Protein AF-A0A6A6K109-F1 (afdb_monomer_lite)

Structure (mmCIF, N/CA/C/O backbone):
data_AF-A0A6A6K109-F1
#
_entry.id   AF-A0A6A6K109-F1
#
loop_
_atom_site.group_PDB
_atom_site.id
_atom_site.type_symbol
_atom_site.label_atom_id
_atom_site.label_alt_id
_atom_site.label_comp_id
_atom_site.label_asym_id
_atom_site.label_entity_id
_atom_site.label_seq_id
_atom_site.pdbx_PDB_ins_code
_atom_site.Cartn_x
_atom_site.Cartn_y
_atom_site.Cartn_z
_atom_site.occupancy
_atom_site.B_iso_or_equiv
_atom_site.auth_seq_id
_atom_site.auth_comp_id
_atom_site.auth_asym_id
_atom_site.auth_atom_id
_atom_site.pdbx_PDB_model_num
ATOM 1 N N . MET A 1 1 ? -32.449 4.433 -1.186 1.00 35.97 1 MET A N 1
ATOM 2 C CA . MET A 1 1 ? -31.051 4.869 -0.950 1.00 35.97 1 MET A CA 1
ATOM 3 C C . MET A 1 1 ? -30.924 5.797 0.264 1.00 35.97 1 MET A C 1
ATOM 5 O O . MET A 1 1 ? -29.869 5.793 0.873 1.00 35.97 1 MET A O 1
ATOM 9 N N . GLU A 1 2 ? -31.989 6.487 0.697 1.00 33.28 2 GLU A N 1
ATOM 10 C CA . GLU A 1 2 ? -31.984 7.342 1.906 1.00 33.28 2 GLU A CA 1
ATOM 11 C C . GLU A 1 2 ? -32.186 6.612 3.250 1.00 33.28 2 GLU A C 1
ATOM 13 O O . GLU A 1 2 ? -31.834 7.148 4.297 1.00 33.28 2 GLU A O 1
ATOM 18 N N . GLU A 1 3 ? -32.688 5.374 3.266 1.00 29.48 3 GLU A N 1
ATOM 19 C CA . GLU A 1 3 ? -32.976 4.659 4.525 1.00 29.48 3 GLU A CA 1
ATOM 20 C C . GLU A 1 3 ? -31.775 3.899 5.114 1.00 29.48 3 GLU A C 1
ATOM 22 O O . GLU A 1 3 ? -31.664 3.759 6.330 1.00 29.48 3 GLU A O 1
ATOM 27 N N . ARG A 1 4 ? -30.805 3.484 4.285 1.00 33.34 4 ARG A N 1
ATOM 28 C CA . ARG A 1 4 ? -29.567 2.828 4.761 1.00 33.34 4 ARG A CA 1
ATOM 29 C C . ARG A 1 4 ? -28.575 3.799 5.419 1.00 33.34 4 ARG A C 1
ATOM 31 O O . ARG A 1 4 ? -27.762 3.360 6.231 1.00 33.34 4 ARG A O 1
ATOM 38 N N . CYS A 1 5 ? -28.696 5.102 5.151 1.00 34.03 5 CYS A N 1
ATOM 39 C CA . CYS A 1 5 ? -27.937 6.146 5.851 1.00 34.03 5 CYS A CA 1
ATOM 40 C C . CYS A 1 5 ? -28.473 6.445 7.262 1.00 34.03 5 CYS A C 1
ATOM 42 O O . CYS A 1 5 ? -27.738 6.981 8.085 1.00 34.03 5 CYS A O 1
ATOM 44 N N . ARG A 1 6 ? -29.724 6.084 7.588 1.00 35.22 6 ARG A N 1
ATOM 45 C CA . ARG A 1 6 ? -30.304 6.368 8.916 1.00 35.22 6 ARG A CA 1
ATOM 46 C C . ARG A 1 6 ? -29.881 5.382 10.009 1.00 35.22 6 ARG A C 1
ATOM 48 O O . ARG A 1 6 ? -29.970 5.725 11.182 1.00 35.22 6 ARG A O 1
ATOM 55 N N . LEU A 1 7 ? -29.377 4.202 9.646 1.00 36.84 7 LEU A N 1
ATOM 56 C CA . LEU A 1 7 ? -28.939 3.179 10.608 1.00 36.84 7 LEU A CA 1
ATOM 57 C C . LEU A 1 7 ? -27.458 3.290 11.017 1.00 36.84 7 LEU A C 1
ATOM 59 O O . LEU A 1 7 ? -27.109 2.836 12.100 1.00 36.84 7 LEU A O 1
ATOM 63 N N . HIS A 1 8 ? -26.604 3.951 10.228 1.00 42.00 8 HIS A N 1
ATOM 64 C CA . HIS A 1 8 ? -25.160 4.031 10.511 1.00 42.00 8 HIS A CA 1
ATOM 65 C C . HIS A 1 8 ? -24.753 5.224 11.394 1.00 42.00 8 HIS A C 1
ATOM 67 O O . HIS A 1 8 ? -23.798 5.129 12.156 1.00 42.00 8 HIS A O 1
ATOM 73 N N . VAL A 1 9 ? -25.541 6.305 11.413 1.00 40.78 9 VAL A N 1
ATOM 74 C CA . VAL A 1 9 ? -25.324 7.467 12.308 1.00 40.78 9 VAL A CA 1
ATOM 75 C C . VAL A 1 9 ? -25.767 7.177 13.757 1.00 40.78 9 VAL A C 1
ATOM 77 O O . VAL A 1 9 ? -25.532 7.963 14.676 1.00 40.78 9 VAL A O 1
ATOM 80 N N . LEU A 1 10 ? -26.416 6.032 13.992 1.00 44.78 10 LEU A N 1
ATOM 81 C CA . LEU A 1 10 ? -27.177 5.793 15.211 1.00 44.78 10 LEU A CA 1
ATOM 82 C C . LEU A 1 10 ? -26.299 5.413 16.416 1.00 44.78 10 LEU A C 1
ATOM 84 O O . LEU A 1 10 ? -26.675 5.756 17.529 1.00 44.78 10 LEU A O 1
ATOM 88 N N . ALA A 1 11 ? -25.121 4.798 16.243 1.00 48.22 11 ALA A N 1
ATOM 89 C CA . ALA A 1 11 ? -24.352 4.221 17.358 1.00 48.22 11 ALA A CA 1
ATOM 90 C C . ALA A 1 11 ? -23.896 5.248 18.418 1.00 48.22 11 ALA A C 1
ATOM 92 O O . ALA A 1 11 ? -23.952 4.971 19.614 1.00 48.22 11 ALA A O 1
ATOM 93 N N . ILE A 1 12 ? -23.521 6.467 18.016 1.00 46.94 12 ILE A N 1
ATOM 94 C CA . ILE A 1 12 ? -23.027 7.503 18.945 1.00 46.94 12 ILE A CA 1
ATOM 95 C C . ILE A 1 12 ? -24.170 8.221 19.675 1.00 46.94 12 ILE A C 1
ATOM 97 O O . ILE A 1 12 ? -24.081 8.462 20.881 1.00 46.94 12 ILE A O 1
ATOM 101 N N . ALA A 1 13 ? -25.259 8.556 18.969 1.00 42.62 13 ALA A N 1
ATOM 102 C CA . ALA A 1 13 ? -26.455 9.128 19.599 1.00 42.62 13 ALA A CA 1
ATOM 103 C C . ALA A 1 13 ? -27.079 8.133 20.595 1.00 42.62 13 ALA A C 1
ATOM 105 O O . ALA A 1 13 ? -27.607 8.518 21.637 1.00 42.62 13 ALA A O 1
ATOM 106 N N . ILE A 1 14 ? -26.939 6.842 20.294 1.00 46.53 14 ILE A N 1
ATOM 107 C CA . ILE A 1 14 ? -27.333 5.712 21.126 1.00 46.53 14 ILE A CA 1
ATOM 108 C C . ILE A 1 14 ? -26.450 5.564 22.371 1.00 46.53 14 ILE A C 1
ATOM 110 O O . ILE A 1 14 ? -27.005 5.499 23.471 1.00 46.53 14 ILE A O 1
ATOM 114 N N . LEU A 1 15 ? -25.117 5.551 22.225 1.00 46.09 15 LEU A N 1
ATOM 115 C CA . LEU A 1 15 ? -24.165 5.383 23.335 1.00 46.09 15 LEU A CA 1
ATOM 116 C C . LEU A 1 15 ? -24.327 6.496 24.377 1.00 46.09 15 LEU A C 1
ATOM 118 O O . LEU A 1 15 ? -24.458 6.215 25.567 1.00 46.09 15 LEU A O 1
ATOM 122 N N . LYS A 1 16 ? -24.466 7.750 23.926 1.00 42.97 16 LYS A N 1
ATOM 123 C CA . LYS A 1 16 ? -24.693 8.905 24.813 1.00 42.97 16 LYS A CA 1
ATOM 124 C C . LYS A 1 16 ? -26.060 8.917 25.504 1.00 42.97 16 LYS A C 1
ATOM 126 O O . LYS A 1 16 ? -26.224 9.613 26.500 1.00 42.97 16 LYS A O 1
ATOM 131 N N . SER A 1 17 ? -27.048 8.180 24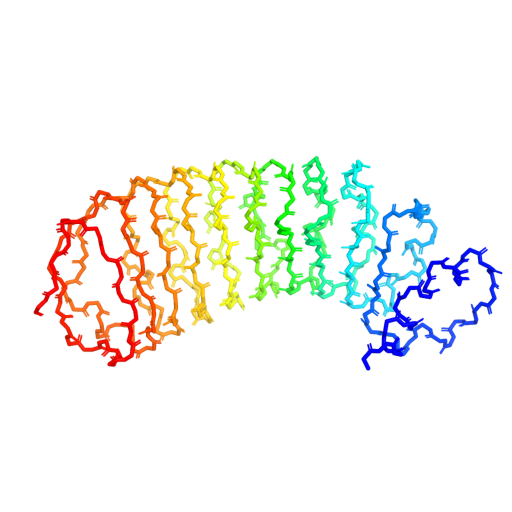.991 1.00 44.97 17 SER A N 1
ATOM 132 C CA . SER A 1 17 ? -28.408 8.168 25.552 1.00 44.97 17 SER A CA 1
ATOM 133 C C . SER A 1 17 ? -28.623 7.127 26.656 1.00 44.97 17 SER A C 1
ATOM 135 O O . SER A 1 17 ? -29.668 7.153 27.303 1.00 44.97 17 SER A O 1
ATOM 137 N N . GLY A 1 18 ? -27.685 6.190 26.858 1.00 40.66 18 GLY A N 1
ATOM 138 C CA . GLY A 1 18 ? -27.817 5.101 27.838 1.00 40.66 18 GLY A CA 1
ATOM 139 C C . GLY A 1 18 ? -28.962 4.113 27.552 1.00 40.66 18 GLY A C 1
ATOM 140 O O . GLY A 1 18 ? -29.316 3.312 28.413 1.00 40.66 18 GLY A O 1
ATOM 141 N N . ARG A 1 19 ? -29.576 4.167 26.360 1.00 41.34 19 ARG A N 1
ATOM 14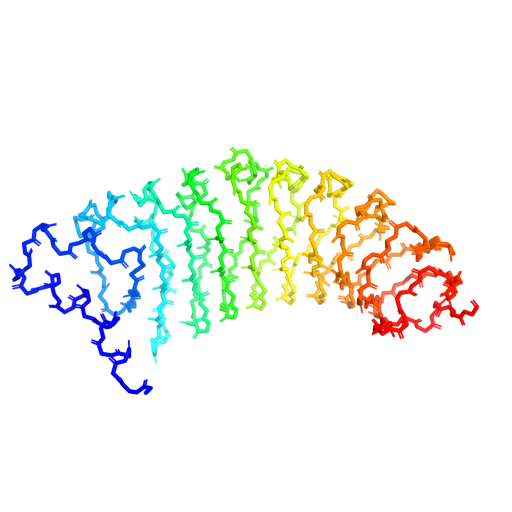2 C CA . ARG A 1 19 ? -30.840 3.472 26.048 1.00 41.34 19 ARG A CA 1
ATOM 143 C C . ARG A 1 19 ? -30.703 2.108 25.374 1.00 41.34 19 ARG A C 1
ATOM 145 O O . ARG A 1 19 ? -31.728 1.544 24.995 1.00 41.34 19 ARG A O 1
ATOM 152 N N . LEU A 1 20 ? -29.501 1.547 25.222 1.00 44.00 20 LEU A N 1
ATOM 153 C CA . LEU A 1 20 ? -29.343 0.289 24.487 1.00 44.00 20 LEU A CA 1
ATOM 154 C C . LEU A 1 20 ? -28.759 -0.867 25.293 1.00 44.00 20 LEU A C 1
ATOM 156 O O . LEU A 1 20 ? -27.649 -0.818 25.818 1.00 44.00 20 LEU A O 1
ATOM 160 N N . LYS A 1 21 ? -29.567 -1.933 25.356 1.00 42.50 21 LYS A N 1
ATOM 161 C CA . LYS A 1 21 ? -29.243 -3.228 25.950 1.00 42.50 21 LYS A CA 1
ATOM 162 C C . LYS A 1 21 ? -28.173 -3.934 25.113 1.00 42.50 21 LYS A C 1
ATOM 164 O O . LYS A 1 21 ? -28.197 -3.875 23.885 1.00 42.50 21 LYS A O 1
ATOM 169 N N . ARG A 1 22 ? -27.298 -4.671 25.805 1.00 40.75 22 ARG A N 1
ATOM 170 C CA . ARG A 1 22 ? -26.171 -5.477 25.290 1.00 40.75 22 ARG A CA 1
ATOM 171 C C . ARG A 1 22 ? -26.507 -6.368 24.073 1.00 40.75 22 ARG A C 1
ATOM 173 O O . ARG A 1 22 ? -25.632 -6.707 23.298 1.00 40.75 22 ARG A O 1
ATOM 180 N N . THR A 1 23 ? -27.777 -6.709 23.873 1.00 37.72 23 THR A N 1
ATOM 181 C CA . THR A 1 23 ? -28.277 -7.612 22.825 1.00 37.72 23 THR A CA 1
ATOM 182 C C . THR A 1 23 ? -28.415 -7.011 21.421 1.00 37.72 23 THR A C 1
ATOM 184 O O . THR A 1 23 ? -28.670 -7.771 20.497 1.00 37.72 23 THR A O 1
ATOM 187 N N . MET A 1 24 ? -28.281 -5.691 21.223 1.00 39.97 24 MET A N 1
ATOM 188 C CA . MET A 1 24 ? -28.312 -5.098 19.867 1.00 39.97 24 MET A CA 1
ATOM 189 C C . MET A 1 24 ? -26.918 -4.835 19.268 1.00 39.97 24 MET A C 1
ATOM 191 O O . MET A 1 24 ? -26.828 -4.519 18.084 1.00 39.97 24 MET A O 1
ATOM 195 N N . TYR A 1 25 ? -25.838 -4.972 20.049 1.00 40.59 25 TYR A N 1
ATOM 196 C CA . TYR A 1 25 ? -24.463 -4.782 19.558 1.00 40.59 25 TYR A CA 1
ATOM 197 C C . TYR A 1 25 ? -24.013 -5.939 18.654 1.00 40.59 25 TYR A C 1
ATOM 199 O O . TYR A 1 25 ? -23.407 -5.700 17.611 1.00 40.59 25 TYR A O 1
ATOM 207 N N . SER A 1 26 ? -24.431 -7.165 18.981 1.00 41.34 26 SER A N 1
ATOM 208 C CA . SER A 1 26 ? -24.059 -8.404 18.283 1.00 41.34 26 SER A CA 1
ATOM 209 C C . SER A 1 26 ? -24.587 -8.534 16.853 1.00 41.34 26 SER A C 1
ATOM 211 O O . SER A 1 26 ? -24.216 -9.464 16.140 1.00 41.34 26 SER A O 1
ATOM 213 N N . GLN A 1 27 ? -25.452 -7.616 16.411 1.00 42.72 27 GLN A N 1
ATOM 214 C CA . GLN A 1 27 ? -25.991 -7.607 15.050 1.00 42.72 27 GLN A CA 1
ATOM 215 C C . GLN A 1 27 ? -25.299 -6.611 14.120 1.00 42.72 27 GLN A C 1
ATOM 217 O O . GLN A 1 27 ? -25.546 -6.652 12.916 1.00 42.72 27 GLN A O 1
ATOM 222 N N . LEU A 1 28 ? -24.468 -5.701 14.642 1.00 49.16 28 LEU A N 1
ATOM 223 C CA . LEU A 1 28 ? -24.023 -4.566 13.837 1.00 49.16 28 LEU A CA 1
ATOM 224 C C . LEU A 1 28 ? -22.843 -4.902 12.927 1.00 49.16 28 LEU A C 1
ATOM 226 O O . LEU A 1 28 ? -22.865 -4.433 11.797 1.00 49.16 28 LEU A O 1
ATOM 230 N N . GLY A 1 29 ? -21.881 -5.741 13.342 1.00 51.19 29 GLY A N 1
ATOM 231 C CA . GLY A 1 29 ? -20.743 -6.222 12.528 1.00 51.19 29 GLY A CA 1
ATOM 232 C C . GLY A 1 29 ? -19.749 -5.131 12.080 1.00 51.19 29 GLY A C 1
ATOM 233 O O . GLY A 1 29 ? -18.536 -5.292 12.216 1.00 51.19 29 GLY A O 1
ATOM 234 N N . SER A 1 30 ? -20.261 -3.995 11.615 1.00 59.75 30 SER A N 1
ATOM 235 C CA . SER A 1 30 ? -19.605 -2.760 11.218 1.00 59.75 30 SER A CA 1
ATOM 236 C C . SER A 1 30 ? -20.229 -1.559 11.929 1.00 59.75 30 SER A C 1
ATOM 238 O O . SER A 1 30 ? -21.452 -1.423 11.974 1.00 59.75 30 SER A O 1
ATOM 240 N N . VAL A 1 31 ? -19.393 -0.656 12.435 1.00 63.69 31 VAL A N 1
ATOM 241 C CA . VAL A 1 31 ? -19.801 0.596 13.078 1.00 63.69 31 VAL A CA 1
ATOM 242 C C . VAL A 1 31 ? -19.170 1.770 12.337 1.00 63.69 31 VAL A C 1
ATOM 244 O O . VAL A 1 31 ? -17.976 1.771 12.040 1.00 63.69 31 VAL A O 1
ATOM 247 N N . GLU A 1 32 ? -19.973 2.788 12.046 1.00 60.06 32 GLU A N 1
ATOM 248 C CA . GLU A 1 32 ? -19.497 4.074 11.546 1.00 60.06 32 GLU A CA 1
ATOM 249 C C . GLU A 1 32 ? -19.473 5.067 12.715 1.00 60.06 32 GLU A C 1
ATOM 251 O O . GLU A 1 32 ? -20.488 5.295 13.375 1.00 60.06 32 GLU A O 1
ATOM 256 N N . ILE A 1 33 ? -18.300 5.620 13.022 1.00 61.12 33 ILE A N 1
ATOM 257 C CA . ILE A 1 33 ? -18.113 6.564 14.125 1.00 61.12 33 ILE A CA 1
ATOM 258 C C . ILE A 1 33 ? -17.778 7.923 13.525 1.00 61.12 33 ILE A C 1
ATOM 260 O O . ILE A 1 33 ? -16.703 8.142 12.965 1.00 61.12 33 ILE A O 1
ATOM 264 N N . ALA A 1 34 ? -18.705 8.865 13.669 1.00 52.34 34 ALA A N 1
ATOM 265 C CA . ALA A 1 34 ? -18.426 10.251 13.355 1.00 52.34 34 ALA A CA 1
ATOM 266 C C . ALA A 1 34 ? -17.496 10.847 14.425 1.00 52.34 34 ALA A C 1
ATOM 268 O O . ALA A 1 34 ? -17.808 10.807 15.616 1.00 52.34 34 ALA A O 1
ATOM 269 N N . LEU A 1 35 ? -16.384 11.462 14.013 1.00 49.38 35 LEU A N 1
ATOM 270 C CA . LEU A 1 35 ? -15.353 12.019 14.912 1.00 49.38 35 LEU A CA 1
ATOM 271 C C . LEU A 1 35 ? -15.830 13.190 15.809 1.00 49.38 35 LEU A C 1
ATOM 273 O O . LEU A 1 35 ? -15.049 13.760 16.567 1.00 49.38 35 LEU A O 1
ATOM 277 N N . TYR A 1 36 ? -17.119 13.544 15.771 1.00 42.03 36 TYR A N 1
ATOM 278 C CA . TYR A 1 36 ? -17.726 14.598 16.592 1.00 42.03 36 TYR A CA 1
ATOM 279 C C . TYR A 1 36 ? -17.944 14.219 18.056 1.00 42.03 36 TYR A C 1
ATOM 281 O O . TYR A 1 36 ? -18.044 15.100 18.912 1.00 42.03 36 TYR A O 1
ATOM 289 N N . SER A 1 37 ? -18.027 12.929 18.378 1.00 48.84 37 SER A N 1
ATOM 290 C CA . SER A 1 37 ? -17.969 12.483 19.765 1.00 48.84 37 SER A CA 1
ATOM 291 C C . SER A 1 37 ? -16.551 12.034 20.056 1.00 48.84 37 SER A C 1
ATOM 293 O O . SER A 1 37 ? -16.146 10.971 19.595 1.00 48.84 37 SER A O 1
ATOM 295 N N . LYS A 1 38 ? -15.810 12.804 20.858 1.00 55.22 38 LYS A N 1
ATOM 296 C CA . LYS A 1 38 ? -14.728 12.226 21.660 1.00 55.22 38 LYS A CA 1
ATOM 297 C C . LYS A 1 38 ? -15.350 11.088 22.470 1.00 55.22 38 LYS A C 1
ATOM 299 O O . LYS A 1 38 ? -15.997 11.359 23.479 1.00 55.22 38 LYS A O 1
ATOM 304 N N . LEU A 1 39 ? -15.265 9.862 21.962 1.00 58.19 39 LEU A N 1
ATOM 305 C CA . LEU A 1 39 ? -15.623 8.687 22.732 1.00 58.19 39 LEU A CA 1
ATOM 306 C C . LEU A 1 39 ? -14.586 8.586 23.841 1.00 58.19 39 LEU A C 1
ATOM 308 O O . LEU A 1 39 ? -13.382 8.681 23.602 1.00 58.19 39 LEU A O 1
ATOM 312 N N . SER A 1 40 ? -15.067 8.470 25.065 1.00 63.72 40 SER A N 1
ATOM 313 C CA . SER A 1 40 ? -14.233 8.158 26.209 1.00 63.72 40 SER A CA 1
ATOM 314 C C . SER A 1 40 ? -13.612 6.771 26.037 1.00 63.72 40 SER A C 1
ATOM 316 O O . SER A 1 40 ? -14.155 5.899 25.356 1.00 63.72 40 SER A O 1
ATOM 318 N N . VAL A 1 41 ? -12.497 6.533 26.725 1.00 65.81 41 VAL A N 1
ATOM 319 C CA . VAL A 1 41 ? -11.866 5.205 26.807 1.00 65.81 41 VAL A CA 1
ATOM 320 C C . VAL A 1 41 ? -12.882 4.132 27.232 1.00 65.81 41 VAL A C 1
ATOM 322 O O . VAL A 1 41 ? -12.872 3.020 26.709 1.00 65.81 41 VAL A O 1
ATOM 325 N N . ALA A 1 42 ? -13.802 4.474 28.142 1.00 63.91 42 ALA A N 1
ATOM 326 C CA . ALA A 1 42 ? -14.852 3.569 28.601 1.00 63.91 42 ALA A CA 1
ATOM 327 C C . ALA A 1 42 ? -15.817 3.168 27.473 1.00 63.91 42 ALA A C 1
ATOM 329 O O . ALA A 1 42 ? -16.181 2.000 27.376 1.00 63.91 42 ALA A O 1
ATOM 330 N N . GLU A 1 43 ? -16.192 4.102 26.595 1.00 66.56 43 GLU A N 1
ATOM 331 C CA . GLU A 1 43 ? -17.057 3.814 25.445 1.00 66.56 43 GLU A CA 1
ATOM 332 C C . GLU A 1 43 ? -16.344 2.952 24.394 1.00 66.56 43 GLU A C 1
ATOM 334 O O . GLU A 1 43 ? -16.959 2.037 23.855 1.00 66.56 43 GLU A O 1
ATOM 339 N N . PHE A 1 44 ? -15.044 3.166 24.151 1.00 65.94 44 PHE A N 1
ATOM 340 C CA . PHE A 1 44 ? -14.256 2.283 23.279 1.00 65.94 44 PHE A CA 1
ATOM 341 C C . PHE A 1 44 ? -14.172 0.852 23.822 1.00 65.94 44 PHE A C 1
ATOM 343 O O . PHE A 1 44 ? -14.330 -0.105 23.066 1.00 65.94 44 PHE A O 1
ATOM 350 N N . ASN A 1 45 ? -13.990 0.693 25.134 1.00 67.25 45 ASN A N 1
ATOM 351 C CA . ASN A 1 45 ? -13.913 -0.629 25.759 1.00 67.25 45 ASN A CA 1
ATOM 352 C C . ASN A 1 45 ? -15.234 -1.409 25.660 1.00 67.25 45 ASN A C 1
ATOM 354 O O . ASN A 1 45 ? -15.208 -2.633 25.589 1.00 67.25 45 ASN A O 1
ATOM 358 N N . LEU A 1 46 ? -16.388 -0.733 25.608 1.00 66.62 46 LEU A N 1
ATOM 359 C CA . LEU A 1 46 ? -17.683 -1.397 25.401 1.00 66.62 46 LEU A CA 1
ATOM 360 C C . LEU A 1 46 ? -17.840 -1.986 23.990 1.00 66.62 46 LEU A C 1
ATOM 362 O O . LEU A 1 46 ? -18.670 -2.870 23.793 1.00 66.62 46 LEU A O 1
ATOM 366 N N . LEU A 1 47 ? -17.060 -1.502 23.020 1.00 65.62 47 LEU A N 1
ATOM 367 C CA . LEU A 1 47 ? -17.121 -1.918 21.617 1.00 65.62 47 LEU A CA 1
ATOM 368 C C . LEU A 1 47 ? -16.119 -3.034 21.271 1.00 65.62 47 LEU A C 1
ATOM 370 O O . LEU A 1 47 ? -16.213 -3.618 20.193 1.00 65.62 47 LEU A O 1
ATOM 374 N N . GLN A 1 48 ? -15.175 -3.341 22.166 1.00 68.94 48 GLN A N 1
ATOM 375 C CA . GLN A 1 48 ? -14.016 -4.199 21.878 1.00 68.94 48 GLN A CA 1
ATOM 376 C C . GLN A 1 48 ? -14.377 -5.632 21.440 1.00 68.94 48 GLN A C 1
ATOM 378 O O . GLN A 1 48 ? -13.656 -6.227 20.638 1.00 68.94 48 GLN A O 1
ATOM 383 N N . ASP A 1 49 ? -15.483 -6.174 21.957 1.00 69.06 49 ASP A N 1
ATOM 384 C CA . ASP A 1 49 ? -15.894 -7.569 21.747 1.00 69.06 49 ASP A CA 1
ATOM 385 C C . ASP A 1 49 ? -16.890 -7.731 20.586 1.00 69.06 49 ASP A C 1
ATOM 387 O O . ASP A 1 49 ? -17.070 -8.832 20.077 1.00 69.06 49 ASP A O 1
ATOM 391 N N . GLU A 1 50 ? -17.511 -6.637 20.141 1.00 66.44 50 GLU A N 1
ATOM 392 C CA . GLU A 1 50 ? -18.656 -6.665 19.217 1.00 66.44 50 GLU A CA 1
ATOM 393 C C . GLU A 1 50 ? -18.328 -6.042 17.846 1.00 66.44 50 GLU A C 1
ATOM 395 O O . GLU A 1 50 ? -18.987 -6.328 16.844 1.00 66.44 50 GLU A O 1
ATOM 400 N N . VAL A 1 51 ? -17.311 -5.172 17.772 1.00 69.56 51 VAL A N 1
ATOM 401 C CA . VAL A 1 51 ? -16.987 -4.418 16.553 1.00 69.56 51 VAL A CA 1
ATOM 402 C C . VAL A 1 51 ? -15.869 -5.091 15.767 1.00 69.56 51 VAL A C 1
ATOM 404 O O . VAL A 1 51 ? -14.697 -5.021 16.128 1.00 69.56 51 VAL A O 1
ATOM 407 N N . SER A 1 52 ? -16.236 -5.680 14.628 1.00 82.12 52 SER A N 1
ATOM 408 C CA . SER A 1 52 ? -15.279 -6.258 13.675 1.00 82.12 52 SER A CA 1
ATOM 409 C C . SER A 1 52 ? -14.883 -5.286 12.558 1.00 82.12 52 SER A C 1
ATOM 411 O O . SER A 1 52 ? -13.826 -5.431 11.949 1.00 82.12 52 SER A O 1
ATOM 413 N N . SER A 1 53 ? -15.678 -4.249 12.296 1.00 82.44 53 SER A N 1
ATOM 414 C CA . SER A 1 53 ? -15.353 -3.220 11.309 1.00 82.44 53 SER A CA 1
ATOM 415 C C . SER A 1 53 ? -15.681 -1.826 11.833 1.00 82.44 53 SER A C 1
ATOM 417 O O . SER A 1 53 ? -16.763 -1.595 12.361 1.00 82.44 53 SER A O 1
ATOM 419 N N . LEU A 1 54 ? -14.748 -0.892 11.668 1.00 82.88 54 LEU A N 1
ATOM 420 C CA . LEU A 1 54 ? -14.866 0.495 12.096 1.00 82.88 54 LEU A CA 1
ATOM 421 C C . LEU A 1 54 ? -14.541 1.422 10.926 1.00 82.88 54 LEU A C 1
ATOM 423 O O . LEU A 1 54 ? -13.451 1.342 10.358 1.00 82.88 54 LEU A O 1
ATOM 427 N N . THR A 1 55 ? -15.466 2.324 10.604 1.00 80.69 55 THR A N 1
ATOM 428 C CA . THR A 1 55 ? -15.222 3.432 9.672 1.00 80.69 55 THR A CA 1
ATOM 429 C C . THR A 1 55 ? -15.323 4.763 10.406 1.00 80.69 55 THR A C 1
ATOM 431 O O . THR A 1 55 ? -16.310 5.004 11.098 1.00 80.69 55 THR A O 1
ATOM 434 N N . LEU A 1 56 ? -14.321 5.631 10.265 1.00 76.19 56 LEU A N 1
ATOM 435 C CA . LEU A 1 56 ? -14.376 7.002 10.769 1.00 76.19 56 LEU A CA 1
ATOM 436 C C . LEU A 1 56 ? -14.777 7.958 9.653 1.00 76.19 56 LEU A C 1
ATOM 438 O O . LEU A 1 56 ? -14.185 7.935 8.573 1.00 76.19 56 LEU A O 1
ATOM 442 N N . VAL A 1 57 ? -15.737 8.833 9.949 1.00 68.75 57 VAL A N 1
ATOM 443 C CA . VAL A 1 57 ? -16.176 9.893 9.032 1.00 68.75 57 VAL A CA 1
ATOM 444 C C . VAL A 1 57 ? -16.136 11.238 9.755 1.00 68.75 57 VAL A C 1
ATOM 446 O O . VAL A 1 57 ? -16.705 11.408 10.835 1.00 68.75 57 VAL A O 1
ATOM 449 N N . SER A 1 58 ? -15.433 12.214 9.186 1.00 63.41 58 SER A N 1
ATOM 450 C CA . SER A 1 58 ? -15.409 13.595 9.681 1.00 63.41 58 SER A CA 1
ATOM 451 C C . SER A 1 58 ? -16.114 14.514 8.691 1.00 63.41 58 SER A C 1
ATOM 453 O O . SER A 1 58 ? -15.750 14.532 7.520 1.00 63.41 58 SER A O 1
ATOM 455 N N . ASN A 1 59 ? -17.082 15.318 9.148 1.00 49.59 59 ASN A N 1
ATOM 456 C CA . ASN A 1 59 ? -17.782 16.271 8.271 1.00 49.59 59 ASN A CA 1
ATOM 457 C C . ASN A 1 59 ? -17.207 17.706 8.335 1.00 49.59 59 ASN A C 1
ATOM 459 O O . ASN A 1 59 ? -17.659 18.562 7.581 1.00 49.59 59 ASN A O 1
ATOM 463 N N . LYS A 1 60 ? -16.243 17.998 9.231 1.00 53.72 60 LYS A N 1
ATOM 464 C CA . LYS A 1 60 ? -15.591 19.313 9.448 1.00 53.72 60 LYS A CA 1
ATOM 465 C C . LYS A 1 60 ? -14.289 19.084 10.234 1.00 53.72 60 LYS A C 1
ATOM 467 O O . LYS A 1 60 ? -14.331 18.865 11.439 1.00 53.72 60 LYS A O 1
ATOM 472 N N . SER A 1 61 ? -13.152 19.066 9.551 1.00 56.22 61 SER A N 1
ATOM 473 C CA . SER A 1 61 ? -11.875 18.519 10.030 1.00 56.22 61 SER A CA 1
ATOM 474 C C . SER A 1 61 ? -11.013 19.463 10.883 1.00 56.22 61 SER A C 1
ATOM 476 O O . SER A 1 61 ? -10.583 20.490 10.367 1.00 56.22 61 SER A O 1
ATOM 478 N N . VAL A 1 62 ? -10.675 19.040 12.114 1.00 56.47 62 VAL A N 1
ATOM 479 C CA . VAL A 1 62 ? -9.369 19.196 12.808 1.00 56.47 62 VAL A CA 1
ATOM 480 C C . VAL A 1 62 ? -9.281 18.058 13.840 1.00 56.47 62 VAL A C 1
ATOM 482 O O . VAL A 1 62 ? -10.123 17.989 14.734 1.00 56.47 62 VAL A O 1
ATOM 485 N N . GLY A 1 63 ? -8.309 17.149 13.729 1.00 76.06 63 GLY A N 1
ATOM 486 C CA . GLY A 1 63 ? -8.123 16.073 14.710 1.00 76.06 63 GLY A CA 1
ATOM 487 C C . GLY A 1 63 ? -7.160 14.975 14.262 1.00 76.06 63 GLY A C 1
ATOM 488 O O . GLY A 1 63 ? -6.819 14.874 13.083 1.00 76.06 63 GLY A O 1
ATOM 489 N N . GLU A 1 64 ? -6.733 14.160 15.222 1.00 87.25 64 GLU A N 1
ATOM 490 C CA . GLU A 1 64 ? -5.889 12.981 15.012 1.00 87.25 64 GLU A CA 1
ATOM 491 C C . GLU A 1 64 ? -6.714 11.698 15.145 1.00 87.25 64 GLU A C 1
ATOM 493 O O . GLU A 1 64 ? -7.831 11.706 15.671 1.00 87.25 64 GLU A O 1
ATOM 498 N N . ILE A 1 65 ? -6.161 10.582 14.675 1.00 87.38 65 ILE A N 1
ATOM 499 C CA . ILE A 1 65 ? -6.735 9.262 14.937 1.00 87.38 65 ILE A CA 1
ATOM 500 C C . ILE A 1 65 ? -6.569 8.966 16.443 1.00 87.38 65 ILE A C 1
ATOM 502 O O . ILE A 1 65 ? -5.439 9.003 16.930 1.00 87.38 65 ILE A O 1
ATOM 506 N N . PRO A 1 66 ? -7.644 8.669 17.196 1.00 85.69 66 PRO A N 1
ATOM 507 C CA . PRO A 1 66 ? -7.541 8.379 18.625 1.00 85.69 66 PRO A CA 1
ATOM 508 C C . PRO A 1 66 ? -6.786 7.068 18.878 1.00 85.69 66 PRO A C 1
ATOM 510 O O . PRO A 1 66 ? -7.023 6.057 18.212 1.00 85.69 66 PRO A O 1
ATOM 513 N N . ALA A 1 67 ? -5.883 7.071 19.861 1.00 88.69 67 ALA A N 1
ATOM 514 C CA . ALA A 1 67 ? -5.081 5.898 20.212 1.00 88.69 67 ALA A CA 1
ATOM 515 C C . ALA A 1 67 ? -5.931 4.754 20.793 1.00 88.69 67 ALA A C 1
ATOM 517 O O . ALA A 1 67 ? -5.556 3.586 20.687 1.00 88.69 67 ALA A O 1
ATOM 518 N N . GLU A 1 68 ? -7.102 5.083 21.340 1.00 84.50 68 GLU A N 1
ATOM 519 C CA . GLU A 1 68 ? -8.082 4.170 21.927 1.00 84.50 68 GLU A CA 1
ATOM 520 C C . GLU A 1 68 ? -8.625 3.138 20.931 1.00 84.50 68 GLU A C 1
ATOM 522 O O . GLU A 1 68 ? -9.115 2.091 21.348 1.00 84.50 68 GLU A O 1
ATOM 527 N N . ILE A 1 69 ? -8.482 3.367 19.620 1.00 83.69 69 ILE A N 1
ATOM 528 C CA . ILE A 1 69 ? -8.799 2.362 18.590 1.00 83.69 69 ILE A CA 1
ATOM 529 C C . ILE A 1 69 ? -7.992 1.078 18.811 1.00 83.69 69 ILE A C 1
ATOM 531 O O . ILE A 1 69 ? -8.492 -0.009 18.535 1.00 83.69 69 ILE A O 1
ATOM 535 N N . GLY A 1 70 ? -6.790 1.180 19.390 1.00 87.56 70 GLY A N 1
ATOM 536 C CA . GLY A 1 70 ? -5.982 0.029 19.794 1.00 87.56 70 GLY A CA 1
ATOM 537 C C . GLY A 1 70 ? -6.647 -0.899 20.820 1.00 87.56 70 GLY A C 1
ATOM 538 O O . GLY A 1 70 ? -6.213 -2.039 20.971 1.00 87.56 70 GLY A O 1
ATOM 539 N N . ASN A 1 71 ? -7.710 -0.458 21.505 1.00 85.38 71 ASN A N 1
ATOM 540 C CA . ASN A 1 71 ? -8.467 -1.300 22.436 1.00 85.38 71 ASN A CA 1
ATOM 541 C C . ASN A 1 71 ? -9.441 -2.247 21.716 1.00 85.38 71 ASN A C 1
ATOM 543 O O . ASN A 1 71 ? -9.900 -3.217 22.316 1.00 85.38 71 ASN A O 1
ATOM 547 N N . LEU A 1 72 ? -9.739 -2.016 20.433 1.00 85.38 72 LEU A N 1
ATOM 548 C CA . LEU A 1 72 ? -10.646 -2.845 19.637 1.00 85.38 72 LEU A CA 1
ATOM 549 C C . LEU A 1 72 ? -9.919 -4.096 19.118 1.00 85.38 72 LEU A C 1
ATOM 551 O O . LEU A 1 72 ? -9.605 -4.218 17.937 1.00 85.38 72 LEU A O 1
ATOM 555 N N . ARG A 1 73 ? -9.619 -5.034 20.022 1.00 86.31 73 ARG A N 1
ATOM 556 C CA . ARG A 1 73 ? -8.759 -6.202 19.748 1.00 86.31 73 ARG A CA 1
ATOM 557 C C . ARG A 1 73 ? -9.318 -7.202 18.736 1.00 86.31 73 ARG A C 1
ATOM 559 O O . ARG A 1 73 ? -8.546 -8.008 18.234 1.00 86.31 73 ARG A O 1
ATOM 566 N N . ASN A 1 74 ? -10.620 -7.153 18.457 1.00 87.81 74 ASN A N 1
ATOM 567 C CA . ASN A 1 74 ? -11.283 -8.001 17.461 1.00 87.81 74 ASN A CA 1
ATOM 568 C C . ASN A 1 74 ? -11.520 -7.274 16.128 1.00 87.81 74 ASN A C 1
ATOM 570 O O . ASN A 1 74 ? -12.217 -7.788 15.251 1.00 87.81 74 ASN A O 1
ATOM 574 N N . LEU A 1 75 ? -10.968 -6.067 15.967 1.00 88.94 75 LEU A N 1
ATOM 575 C CA . LEU A 1 75 ? -11.176 -5.272 14.770 1.00 88.94 75 LEU A CA 1
ATOM 576 C C . LEU A 1 75 ? -10.485 -5.932 13.572 1.00 88.94 75 LEU A C 1
ATOM 578 O O . LEU A 1 75 ? -9.275 -6.147 13.553 1.00 88.94 75 LEU A O 1
ATOM 582 N N . VAL A 1 76 ? -11.281 -6.248 12.559 1.00 94.31 76 VAL A N 1
ATOM 583 C CA . VAL A 1 76 ? -10.857 -6.848 11.293 1.00 94.31 76 VAL A CA 1
ATOM 584 C C . VAL A 1 76 ? -10.633 -5.772 10.237 1.00 94.31 76 VAL A C 1
ATOM 586 O O . VAL A 1 76 ? -9.722 -5.882 9.419 1.00 94.31 76 VAL A O 1
ATOM 589 N N . ARG A 1 77 ? -11.433 -4.704 10.261 1.00 94.31 77 ARG A N 1
ATOM 590 C CA . ARG A 1 77 ? -11.347 -3.611 9.292 1.00 94.31 77 ARG A CA 1
ATOM 591 C C . ARG A 1 77 ? -11.365 -2.257 9.972 1.00 94.31 77 ARG A C 1
ATOM 593 O O . ARG A 1 77 ? -12.335 -1.927 10.647 1.00 94.31 77 ARG A O 1
ATOM 600 N N . PHE A 1 78 ? -10.352 -1.449 9.695 1.00 93.56 78 PHE A N 1
ATOM 601 C CA . PHE A 1 78 ? -10.302 -0.042 10.063 1.00 93.56 78 PHE A CA 1
ATOM 602 C C . PHE A 1 78 ? -10.222 0.820 8.803 1.00 93.56 78 PHE A C 1
ATOM 604 O O . PHE A 1 78 ? -9.309 0.651 7.993 1.00 93.56 78 PHE A O 1
ATOM 611 N N . ALA A 1 79 ? -11.180 1.730 8.634 1.00 91.06 79 ALA A N 1
ATOM 612 C CA . ALA A 1 79 ? -11.253 2.616 7.482 1.00 91.06 79 ALA A CA 1
ATOM 613 C C . ALA A 1 79 ? -11.436 4.081 7.891 1.00 91.06 79 ALA A C 1
ATOM 615 O O . ALA A 1 79 ? -12.290 4.414 8.708 1.00 91.06 79 ALA A O 1
ATOM 616 N N . VAL A 1 80 ? -10.673 4.977 7.276 1.00 88.56 80 VAL A N 1
ATOM 617 C CA . VAL A 1 80 ? -10.911 6.416 7.329 1.00 88.56 80 VAL A CA 1
ATOM 618 C C . VAL A 1 80 ? -10.503 7.057 6.013 1.00 88.56 80 VAL A C 1
ATOM 620 O O . VAL A 1 80 ? -9.354 6.962 5.577 1.00 88.56 80 VAL A O 1
ATOM 623 N N . GLU A 1 81 ? -11.457 7.725 5.372 1.00 88.75 81 GLU A N 1
ATOM 624 C CA . GLU A 1 81 ? -11.233 8.390 4.094 1.00 88.75 81 GLU A CA 1
ATOM 625 C C . GLU A 1 81 ? -11.830 9.798 4.085 1.00 88.75 81 GLU A C 1
ATOM 627 O O . GLU A 1 81 ? -12.852 10.044 4.724 1.00 88.75 81 GLU A O 1
ATOM 632 N N . HIS A 1 82 ? -11.182 10.728 3.376 1.00 87.94 82 HIS A N 1
ATOM 633 C CA . HIS A 1 82 ? -11.698 12.083 3.113 1.00 87.94 82 HIS A CA 1
ATOM 634 C C . HIS A 1 82 ? -12.133 12.857 4.371 1.00 87.94 82 HIS A C 1
ATOM 636 O O . HIS A 1 82 ? -13.118 13.589 4.353 1.00 87.94 82 HIS A O 1
ATOM 642 N N . SER A 1 83 ? -11.405 12.693 5.478 1.00 81.50 83 SER A N 1
ATOM 643 C CA . SER A 1 83 ? -11.803 13.215 6.794 1.00 81.50 83 SER A CA 1
ATOM 644 C C . SER A 1 83 ? -10.942 14.385 7.282 1.00 81.50 83 SER A C 1
ATOM 646 O O . SER A 1 83 ? -11.128 14.868 8.400 1.00 81.50 83 SER A O 1
ATOM 648 N N . GLY A 1 84 ? -9.993 14.845 6.457 1.00 85.38 84 GLY A N 1
ATOM 649 C CA . GLY A 1 84 ? -9.074 15.940 6.780 1.00 85.38 84 GLY A CA 1
ATOM 650 C C . GLY A 1 84 ? -8.242 15.692 8.043 1.00 85.38 84 GLY A C 1
ATOM 651 O O . GLY A 1 84 ? -7.844 16.648 8.706 1.00 85.38 84 GLY A O 1
ATOM 652 N N . LEU A 1 85 ? -8.014 14.423 8.402 1.00 87.19 85 LEU A N 1
ATOM 653 C CA . LEU A 1 85 ? -7.250 14.058 9.592 1.00 87.19 85 LEU A CA 1
ATOM 654 C C . LEU A 1 85 ? -5.777 14.446 9.460 1.00 87.19 85 LEU A C 1
ATOM 656 O O . LEU A 1 85 ? -5.199 14.365 8.376 1.00 87.19 85 LEU A O 1
ATOM 660 N N . THR A 1 86 ? -5.172 14.814 10.585 1.00 91.56 86 THR A N 1
ATOM 661 C CA . THR A 1 86 ? -3.742 15.116 10.727 1.00 91.56 86 THR A CA 1
ATOM 662 C C . THR A 1 86 ? -3.100 14.180 11.755 1.00 91.56 86 THR A C 1
ATOM 664 O O . THR A 1 86 ? -3.745 13.262 12.258 1.00 91.56 86 THR A O 1
ATOM 667 N N . GLY A 1 87 ? -1.829 14.407 12.085 1.00 93.31 87 GLY A N 1
ATOM 668 C CA . GLY A 1 87 ? -1.097 13.563 13.029 1.00 93.31 87 GLY A CA 1
ATOM 669 C C . GLY A 1 87 ? -0.552 12.300 12.366 1.00 93.31 87 GLY A C 1
ATOM 670 O O . GLY A 1 87 ? -0.471 12.206 11.139 1.00 93.31 87 GLY A O 1
ATOM 671 N N . SER A 1 88 ? -0.170 11.329 13.190 1.00 95.81 88 SER A N 1
ATOM 672 C CA . SER A 1 88 ? 0.346 10.030 12.745 1.00 95.81 88 SER A CA 1
ATOM 673 C C . SER A 1 88 ? -0.624 8.898 13.078 1.00 95.81 88 SER A C 1
ATOM 675 O O . SER A 1 88 ? -1.571 9.097 13.836 1.00 95.81 88 SER A O 1
ATOM 677 N N . ILE A 1 89 ? -0.405 7.708 12.510 1.00 96.06 89 ILE A N 1
ATOM 678 C CA . ILE A 1 89 ? -1.138 6.506 12.929 1.00 96.06 89 ILE A CA 1
ATOM 679 C C . ILE A 1 89 ? -0.684 6.145 14.354 1.00 96.06 89 ILE A C 1
ATOM 681 O O . ILE A 1 89 ? 0.506 5.872 14.543 1.00 96.06 89 ILE A O 1
ATOM 685 N N . PRO A 1 90 ? -1.589 6.086 15.349 1.00 94.88 90 PRO A N 1
ATOM 686 C CA . PRO A 1 90 ? -1.230 5.676 16.697 1.00 94.88 90 PRO A CA 1
ATOM 687 C C . PRO A 1 90 ? -0.601 4.277 16.699 1.00 94.88 90 PRO A C 1
ATOM 689 O O . PRO A 1 90 ? -1.195 3.349 16.140 1.00 94.88 90 PRO A O 1
ATOM 692 N N . PRO A 1 91 ? 0.548 4.070 17.372 1.00 95.44 91 PRO A N 1
ATOM 693 C CA . PRO A 1 91 ? 1.230 2.777 17.382 1.00 95.44 91 PRO A CA 1
ATOM 694 C C . PRO A 1 91 ? 0.357 1.603 17.841 1.00 95.44 91 PRO A C 1
ATOM 696 O O . PRO A 1 91 ? 0.563 0.476 17.401 1.00 95.44 91 PRO A O 1
ATOM 699 N N . ALA A 1 92 ? -0.636 1.875 18.693 1.00 94.00 92 ALA A N 1
ATOM 700 C CA . ALA A 1 92 ? -1.566 0.882 19.218 1.00 94.00 92 ALA A CA 1
ATOM 701 C C . ALA A 1 92 ? -2.407 0.189 18.127 1.00 94.00 92 ALA A C 1
ATOM 703 O O . ALA A 1 92 ? -2.760 -0.973 18.299 1.00 94.00 92 ALA A O 1
ATOM 704 N N . ILE A 1 93 ? -2.669 0.847 16.987 1.00 95.19 93 ILE A N 1
ATOM 705 C CA . ILE A 1 93 ? -3.386 0.235 15.852 1.00 95.19 93 ILE A CA 1
ATOM 706 C C . ILE A 1 93 ? -2.591 -0.934 15.270 1.00 95.19 93 ILE A C 1
ATOM 708 O O . ILE A 1 93 ? -3.171 -1.947 14.890 1.00 95.19 93 ILE A O 1
ATOM 712 N N . PHE A 1 94 ? -1.260 -0.835 15.251 1.00 95.31 94 PHE A N 1
ATOM 713 C CA . PHE A 1 94 ? -0.420 -1.913 14.739 1.00 95.31 94 PHE A CA 1
ATOM 714 C C . PHE A 1 94 ? -0.411 -3.142 15.650 1.00 95.31 94 PHE A C 1
ATOM 716 O O . PHE A 1 94 ? 0.055 -4.177 15.211 1.00 95.31 94 PHE A O 1
ATOM 723 N N . ASN A 1 95 ? -0.946 -3.070 16.872 1.00 92.31 95 ASN A N 1
ATOM 724 C CA . ASN A 1 95 ? -1.024 -4.217 17.782 1.00 92.31 95 ASN A CA 1
ATOM 725 C C . ASN A 1 95 ? -2.351 -4.990 17.670 1.00 92.31 95 ASN A C 1
ATOM 727 O O . ASN A 1 95 ? -2.569 -5.949 18.412 1.00 92.31 95 ASN A O 1
ATOM 731 N N . ILE A 1 96 ? -3.244 -4.587 16.762 1.00 94.69 96 ILE A N 1
ATOM 732 C CA . ILE A 1 96 ? -4.519 -5.264 16.515 1.00 94.69 96 ILE A CA 1
ATOM 733 C C . ILE A 1 96 ? -4.272 -6.428 15.546 1.00 94.69 96 ILE A C 1
ATOM 735 O O . ILE A 1 96 ? -4.478 -6.316 14.340 1.00 94.69 96 ILE A O 1
ATOM 739 N N . SER A 1 97 ? -3.809 -7.565 16.063 1.00 94.81 97 SER A N 1
ATOM 740 C CA . SER A 1 97 ? -3.403 -8.718 15.241 1.00 94.81 97 SER A CA 1
ATOM 741 C C . SER A 1 97 ? -4.536 -9.343 14.409 1.00 94.81 97 SER A C 1
ATOM 743 O O . SER A 1 97 ? -4.263 -10.066 13.448 1.00 94.81 97 SER A O 1
ATOM 745 N N . SER A 1 98 ? -5.803 -9.057 14.732 1.00 95.31 98 SER A N 1
ATOM 746 C CA . SER A 1 98 ? -6.978 -9.453 13.944 1.00 95.31 98 SER A CA 1
ATOM 747 C C . SER A 1 98 ? -7.176 -8.635 12.664 1.00 95.31 98 SER A C 1
ATOM 749 O O . SER A 1 98 ? -7.999 -9.017 11.830 1.00 95.31 98 SER A O 1
ATOM 751 N N . LEU A 1 99 ? -6.467 -7.510 12.507 1.00 97.38 99 LEU A N 1
ATOM 752 C CA . LEU A 1 99 ? -6.704 -6.564 11.425 1.00 97.38 99 LEU A CA 1
ATOM 753 C C . LEU A 1 99 ? -6.303 -7.158 10.069 1.00 97.38 99 LEU A C 1
ATOM 755 O O . LEU A 1 99 ? -5.173 -7.604 9.863 1.00 97.38 99 LEU A O 1
ATOM 759 N N . LYS A 1 100 ? -7.250 -7.113 9.136 1.00 98.44 100 LYS A N 1
ATOM 760 C CA . LYS A 1 100 ? -7.111 -7.538 7.742 1.00 98.44 100 LYS A CA 1
ATOM 761 C C . LYS A 1 100 ? -7.108 -6.355 6.786 1.00 98.44 100 LYS A C 1
ATOM 763 O O . LYS A 1 100 ? -6.319 -6.327 5.848 1.00 98.44 100 LYS A O 1
ATOM 768 N N . ASP A 1 101 ? -7.945 -5.360 7.060 1.00 98.44 101 ASP A N 1
ATOM 769 C CA . ASP A 1 101 ? -8.093 -4.177 6.222 1.00 98.44 101 ASP A CA 1
ATOM 770 C C . ASP A 1 101 ? -7.678 -2.931 7.008 1.00 98.44 101 ASP A C 1
ATOM 772 O O . ASP A 1 101 ? -8.373 -2.519 7.941 1.00 98.44 101 ASP A O 1
ATOM 776 N N . LEU A 1 102 ? -6.576 -2.301 6.602 1.00 98.19 102 LEU A N 1
ATOM 777 C CA . LEU A 1 102 ? -6.150 -0.994 7.094 1.00 98.19 102 LEU A CA 1
ATOM 778 C C . LEU A 1 102 ? -6.239 0.029 5.958 1.00 98.19 102 LEU A C 1
ATOM 780 O O . LEU A 1 102 ? -5.412 0.044 5.042 1.00 98.19 102 LEU A O 1
ATOM 784 N N . ILE A 1 103 ? -7.263 0.881 6.014 1.00 97.94 103 ILE A N 1
ATOM 785 C CA . ILE A 1 103 ? -7.565 1.882 4.987 1.00 97.94 103 ILE A CA 1
ATOM 786 C C . ILE A 1 103 ? -7.519 3.266 5.631 1.00 97.94 103 ILE A C 1
ATOM 788 O O . ILE A 1 103 ? -8.386 3.634 6.412 1.00 97.94 103 ILE A O 1
ATOM 792 N N . ILE A 1 104 ? -6.503 4.050 5.296 1.00 96.12 104 ILE A N 1
ATOM 793 C CA . ILE A 1 104 ? -6.329 5.429 5.752 1.00 96.12 104 ILE A CA 1
ATOM 794 C C . ILE A 1 104 ? -5.958 6.248 4.521 1.00 96.12 104 ILE A C 1
ATOM 796 O O . ILE A 1 104 ? -4.786 6.335 4.172 1.00 96.12 104 ILE A O 1
ATOM 800 N N . ALA A 1 105 ? -6.935 6.832 3.832 1.00 96.12 105 ALA A N 1
ATOM 801 C CA . ALA A 1 105 ? -6.693 7.460 2.531 1.00 96.12 105 ALA A CA 1
ATOM 802 C C . ALA A 1 105 ? -7.302 8.859 2.401 1.00 96.12 105 ALA A C 1
ATOM 804 O O . ALA A 1 105 ? -8.275 9.173 3.075 1.00 96.12 105 ALA A O 1
ATOM 805 N N . ASN A 1 106 ? -6.755 9.708 1.530 1.00 95.00 106 ASN A N 1
ATOM 806 C CA . ASN A 1 106 ? -7.245 11.079 1.317 1.00 95.00 106 ASN A CA 1
ATOM 807 C C . ASN A 1 106 ? -7.338 11.891 2.626 1.00 95.00 106 ASN A C 1
ATOM 809 O O . ASN A 1 106 ? -8.394 12.422 2.983 1.00 95.00 106 ASN A O 1
ATOM 813 N N . ASN A 1 107 ? -6.239 11.947 3.376 1.00 93.50 107 ASN A N 1
ATOM 814 C CA . ASN A 1 107 ? -6.114 12.732 4.605 1.00 93.50 107 ASN A CA 1
ATOM 815 C C . ASN A 1 107 ? -4.778 13.509 4.592 1.00 93.50 107 ASN A C 1
ATOM 817 O O . ASN A 1 107 ? -4.115 13.641 3.568 1.00 93.50 107 ASN A O 1
ATOM 821 N N . SER A 1 108 ? -4.389 14.089 5.726 1.00 95.12 108 SER A N 1
ATOM 822 C CA . SER A 1 108 ? -3.085 14.730 5.944 1.00 95.12 108 SER A CA 1
ATOM 823 C C . SER A 1 108 ? -2.257 13.981 6.998 1.00 95.12 108 SER A C 1
ATOM 825 O O . SER A 1 108 ? -1.518 14.612 7.758 1.00 95.12 108 SER A O 1
ATOM 827 N N . ILE A 1 109 ? -2.380 12.648 7.052 1.00 95.94 109 ILE A N 1
ATOM 828 C CA . ILE A 1 109 ? -1.620 11.800 7.980 1.00 95.94 109 ILE A CA 1
ATOM 829 C C . ILE A 1 109 ? -0.147 11.764 7.564 1.00 95.94 109 ILE A C 1
ATOM 831 O O . ILE A 1 109 ? 0.165 11.633 6.379 1.00 95.94 109 ILE A O 1
ATOM 835 N N . PHE A 1 110 ? 0.755 11.870 8.538 1.00 97.56 110 PHE A N 1
ATOM 836 C CA . PHE A 1 110 ? 2.204 11.806 8.352 1.00 97.56 110 PHE A CA 1
ATOM 837 C C . PHE A 1 110 ? 2.849 10.744 9.256 1.00 97.56 110 PHE A C 1
ATOM 839 O O . PHE A 1 110 ? 2.187 10.080 10.051 1.00 97.56 110 PHE A O 1
ATOM 846 N N . GLY A 1 111 ? 4.167 10.587 9.136 1.00 97.88 111 GLY A N 1
ATOM 847 C CA . GLY A 1 111 ? 4.947 9.574 9.850 1.00 97.88 111 GLY A CA 1
ATOM 848 C C . GLY A 1 111 ? 5.367 8.430 8.932 1.00 97.88 111 GLY A C 1
ATOM 849 O O . GLY A 1 111 ? 5.168 8.492 7.719 1.00 97.88 111 GLY A O 1
ATOM 850 N N . SER A 1 112 ? 5.982 7.401 9.505 1.00 98.12 112 SER A N 1
ATOM 851 C CA . SER A 1 112 ? 6.503 6.245 8.773 1.00 98.12 112 SER A CA 1
ATOM 852 C C . SER A 1 112 ? 5.781 4.960 9.163 1.00 98.12 112 SER A C 1
ATOM 854 O O . SER A 1 112 ? 5.227 4.845 10.257 1.00 98.12 112 SER A O 1
ATOM 856 N N . LEU A 1 113 ? 5.829 3.965 8.278 1.00 98.00 113 LEU A N 1
ATOM 857 C CA . LEU A 1 113 ? 5.410 2.607 8.616 1.00 98.00 113 LEU A CA 1
ATOM 858 C C . LEU A 1 113 ? 6.378 1.986 9.645 1.00 98.00 113 LEU A C 1
ATOM 860 O O . LEU A 1 113 ? 7.586 2.216 9.541 1.00 98.00 113 LEU A O 1
ATOM 864 N N . PRO A 1 114 ? 5.891 1.189 10.615 1.00 97.44 114 PRO A N 1
ATOM 865 C CA . PRO A 1 114 ? 6.754 0.408 11.498 1.00 97.44 114 PRO A CA 1
ATOM 866 C C . PRO A 1 114 ? 7.626 -0.579 10.713 1.00 97.44 114 PRO A C 1
ATOM 868 O O . PRO A 1 114 ? 7.168 -1.188 9.747 1.00 97.44 114 PRO A O 1
ATOM 871 N N . MET A 1 115 ? 8.871 -0.779 11.150 1.00 97.31 115 MET A N 1
ATOM 872 C CA . MET A 1 115 ? 9.805 -1.699 10.483 1.00 97.31 115 MET A CA 1
ATOM 873 C C . MET A 1 115 ? 9.424 -3.178 10.613 1.00 97.31 115 MET A C 1
ATOM 875 O O . MET A 1 115 ? 9.920 -3.993 9.848 1.00 97.31 115 MET A O 1
ATOM 879 N N . ASP A 1 116 ? 8.540 -3.491 11.552 1.00 97.38 116 ASP A N 1
ATOM 880 C CA . ASP A 1 116 ? 7.989 -4.798 11.915 1.00 97.38 116 ASP A CA 1
ATOM 881 C C . ASP A 1 116 ? 6.466 -4.861 11.664 1.00 97.38 116 ASP A C 1
ATOM 883 O O . ASP A 1 116 ? 5.739 -5.591 12.336 1.00 97.38 116 ASP A O 1
ATOM 887 N N . LEU A 1 117 ? 5.963 -4.058 10.714 1.00 97.75 117 LEU A N 1
ATOM 888 C CA . LEU A 1 117 ? 4.537 -3.918 10.394 1.00 97.75 117 LEU A CA 1
ATOM 889 C C . LEU A 1 117 ? 3.797 -5.259 10.277 1.00 97.75 117 LEU A C 1
ATOM 891 O O . LEU A 1 117 ? 2.716 -5.406 10.842 1.00 97.75 117 LEU A O 1
ATOM 895 N N . CYS A 1 118 ? 4.358 -6.217 9.543 1.00 97.38 118 CYS A N 1
ATOM 896 C CA . CYS A 1 118 ? 3.702 -7.486 9.239 1.00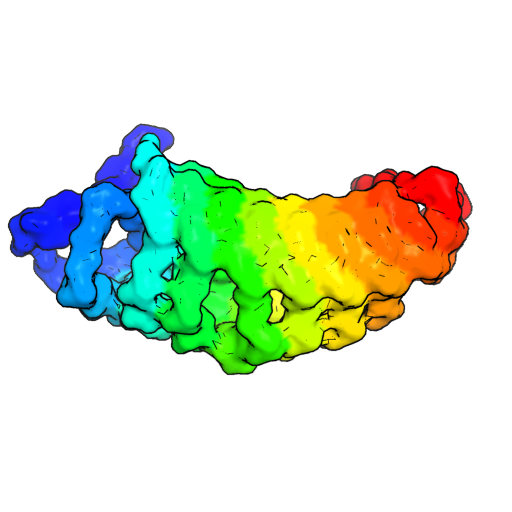 97.38 118 CYS A CA 1
ATOM 897 C C . CYS A 1 118 ? 3.887 -8.524 10.340 1.00 97.38 118 CYS A C 1
ATOM 899 O O . CYS A 1 118 ? 3.053 -9.413 10.471 1.00 97.38 118 CYS A O 1
ATOM 901 N N . HIS A 1 119 ? 4.918 -8.395 11.177 1.00 96.25 119 HIS A N 1
ATOM 902 C CA . HIS A 1 119 ? 4.971 -9.155 12.427 1.00 96.25 119 HIS A CA 1
ATOM 903 C C . HIS A 1 119 ? 3.839 -8.753 13.373 1.00 96.25 119 HIS A C 1
ATOM 905 O O . HIS A 1 119 ? 3.265 -9.615 14.038 1.00 96.25 119 HIS A O 1
ATOM 911 N N . ARG A 1 120 ? 3.503 -7.457 13.439 1.00 96.38 120 ARG A N 1
ATOM 912 C CA . ARG A 1 120 ? 2.418 -6.992 14.314 1.00 96.38 120 ARG A CA 1
ATOM 913 C C . ARG A 1 120 ? 1.024 -7.175 13.699 1.00 96.38 120 ARG A C 1
ATOM 915 O O . ARG A 1 120 ? 0.079 -7.480 14.423 1.00 96.38 120 ARG A O 1
ATOM 922 N N . LEU A 1 121 ? 0.907 -7.056 12.373 1.00 97.25 121 LEU A N 1
ATOM 923 C CA . LEU A 1 121 ? -0.329 -7.251 11.603 1.00 97.25 121 LEU A CA 1
ATOM 924 C C . LEU A 1 121 ? -0.209 -8.443 10.625 1.00 97.25 121 LEU A C 1
ATOM 926 O O . LEU A 1 121 ? -0.238 -8.250 9.407 1.00 97.25 121 LEU A O 1
ATOM 930 N N . PRO A 1 122 ? -0.091 -9.689 11.122 1.00 95.81 122 PRO A N 1
ATOM 931 C CA . PRO A 1 122 ? 0.206 -10.857 10.283 1.00 95.81 122 PRO A CA 1
ATOM 932 C C . PRO A 1 122 ? -0.929 -11.247 9.327 1.00 95.81 122 PRO A C 1
ATOM 934 O O . PRO A 1 122 ? -0.698 -11.941 8.339 1.00 95.81 122 PRO A O 1
ATOM 937 N N . ASN A 1 123 ? -2.155 -10.797 9.606 1.00 97.56 123 ASN A N 1
ATOM 938 C CA . ASN A 1 123 ? -3.356 -11.144 8.847 1.00 97.56 123 ASN A CA 1
ATOM 939 C C . ASN A 1 123 ? -3.738 -10.096 7.790 1.00 97.56 123 ASN A C 1
ATOM 941 O O . ASN A 1 123 ? -4.827 -10.179 7.229 1.00 97.56 123 ASN A O 1
ATOM 945 N N . LEU A 1 124 ? -2.877 -9.108 7.524 1.00 98.44 124 LEU A N 1
ATOM 946 C CA . LEU A 1 124 ? -3.205 -7.992 6.642 1.00 98.44 124 LEU A CA 1
ATOM 947 C C . LEU A 1 124 ? -3.446 -8.465 5.196 1.00 98.44 124 LEU A C 1
ATOM 949 O O . LEU A 1 124 ? -2.569 -9.046 4.558 1.00 98.44 124 LEU A O 1
ATOM 953 N N . GLU A 1 125 ? -4.634 -8.171 4.673 1.00 98.81 125 GLU A N 1
ATOM 954 C CA . GLU A 1 125 ? -5.083 -8.474 3.310 1.00 98.81 125 GLU A CA 1
ATOM 955 C C . GLU A 1 125 ? -5.127 -7.200 2.444 1.00 98.81 125 GLU A C 1
ATOM 957 O O . GLU A 1 125 ? -4.811 -7.236 1.250 1.00 98.81 125 GLU A O 1
ATOM 962 N N . ILE A 1 126 ? -5.467 -6.051 3.038 1.00 98.88 126 ILE A N 1
ATOM 963 C CA . ILE A 1 126 ? -5.573 -4.756 2.358 1.00 98.88 126 ILE A CA 1
ATOM 964 C C . ILE A 1 126 ? -4.842 -3.675 3.159 1.00 98.88 126 ILE A C 1
ATOM 966 O O . ILE A 1 126 ? -5.169 -3.414 4.315 1.00 98.88 126 ILE A O 1
ATOM 970 N N . LEU A 1 127 ? -3.907 -2.981 2.502 1.00 98.81 127 LEU A N 1
ATOM 971 C CA . LEU A 1 127 ? -3.239 -1.795 3.042 1.00 98.81 127 LEU A CA 1
ATOM 972 C C . LEU A 1 127 ? -3.337 -0.621 2.070 1.00 98.81 127 LEU A C 1
ATOM 974 O O . LEU A 1 127 ? -2.630 -0.569 1.056 1.00 98.81 127 LEU A O 1
ATOM 978 N N . PHE A 1 128 ? -4.200 0.340 2.393 1.00 98.75 128 PHE A N 1
ATOM 979 C CA . PHE A 1 128 ? -4.398 1.563 1.619 1.00 98.75 128 PHE A CA 1
ATOM 980 C C . PHE A 1 128 ? -3.988 2.776 2.442 1.00 98.75 128 PHE A C 1
ATOM 982 O O . PHE A 1 128 ? -4.648 3.099 3.421 1.00 98.75 128 PHE A O 1
ATOM 989 N N . LEU A 1 129 ? -2.937 3.468 2.007 1.00 98.62 129 LEU A N 1
ATOM 990 C CA . LEU A 1 129 ? -2.427 4.689 2.640 1.00 98.62 129 LEU A CA 1
ATOM 991 C C . LEU A 1 129 ? -2.377 5.881 1.674 1.00 98.62 129 LEU A C 1
ATOM 993 O O . LEU A 1 129 ? -1.686 6.867 1.922 1.00 98.62 129 LEU A O 1
ATOM 997 N N . TYR A 1 130 ? -3.041 5.770 0.524 1.00 98.75 130 TYR A N 1
ATOM 998 C CA . TYR A 1 130 ? -2.875 6.709 -0.579 1.00 98.75 130 TYR A CA 1
ATOM 999 C C . TYR A 1 130 ? -3.389 8.118 -0.266 1.00 98.75 130 TYR A C 1
ATOM 1001 O O . TYR A 1 130 ? -4.301 8.281 0.542 1.00 98.75 130 TYR A O 1
ATOM 1009 N N . ASP A 1 131 ? -2.824 9.118 -0.945 1.00 98.56 131 ASP A N 1
ATOM 1010 C CA . ASP A 1 131 ? -3.211 10.525 -0.806 1.00 98.56 131 ASP A CA 1
ATOM 1011 C C . ASP A 1 131 ? -3.072 11.006 0.660 1.00 98.56 131 ASP A C 1
ATOM 1013 O O . ASP A 1 131 ? -4.040 11.397 1.314 1.00 98.56 131 ASP A O 1
ATOM 1017 N N . ASN A 1 132 ? -1.841 10.918 1.182 1.00 98.50 132 ASN A N 1
ATOM 1018 C CA . ASN A 1 132 ? -1.416 11.346 2.524 1.00 98.50 132 ASN A CA 1
ATOM 1019 C C . ASN A 1 132 ? 0.007 11.949 2.467 1.00 98.50 132 ASN A C 1
ATOM 1021 O O . ASN A 1 132 ? 0.488 12.346 1.406 1.00 98.50 132 ASN A O 1
ATOM 1025 N N . LYS A 1 133 ? 0.683 12.062 3.618 1.00 98.44 133 LYS A N 1
ATOM 1026 C CA . LYS A 1 133 ? 2.040 12.608 3.775 1.00 98.44 133 LYS A CA 1
ATOM 1027 C C . LYS A 1 133 ? 2.988 11.607 4.455 1.00 98.44 133 LYS A C 1
ATOM 1029 O O . LYS A 1 133 ? 3.853 12.012 5.234 1.00 98.44 133 LYS A O 1
ATOM 1034 N N . PHE A 1 134 ? 2.811 10.303 4.224 1.00 98.75 134 PHE A N 1
ATOM 1035 C CA . PHE A 1 134 ? 3.707 9.280 4.779 1.00 98.75 134 PHE A CA 1
ATOM 1036 C C . PHE A 1 134 ? 5.127 9.433 4.227 1.00 98.75 134 PHE A C 1
ATOM 1038 O O . PHE A 1 134 ? 5.308 9.718 3.046 1.00 98.75 134 PHE A O 1
ATOM 1045 N N . VAL A 1 135 ? 6.124 9.227 5.087 1.00 98.75 135 VAL A N 1
ATOM 1046 C CA . VAL A 1 135 ? 7.559 9.375 4.794 1.00 98.75 135 VAL A CA 1
ATOM 1047 C C . VAL A 1 135 ? 8.336 8.106 5.159 1.00 98.75 135 VAL A C 1
ATOM 1049 O O . VAL A 1 135 ? 7.808 7.190 5.793 1.00 98.75 135 VAL A O 1
ATOM 1052 N N . GLY A 1 136 ? 9.622 8.076 4.808 1.00 98.44 136 GLY A N 1
ATOM 1053 C CA . GLY A 1 136 ? 10.523 6.959 5.095 1.00 98.44 136 GLY A CA 1
ATOM 1054 C C . GLY A 1 136 ? 10.439 5.858 4.039 1.00 98.44 136 GLY A C 1
ATOM 1055 O O . GLY A 1 136 ? 9.767 6.007 3.020 1.00 98.44 136 GLY A O 1
ATOM 1056 N N . SER A 1 137 ? 11.147 4.752 4.265 1.00 98.50 137 SER A N 1
ATOM 1057 C CA . SER A 1 137 ? 11.142 3.618 3.341 1.00 98.50 137 SER A CA 1
ATOM 1058 C C . SER A 1 137 ? 9.980 2.669 3.594 1.00 98.50 137 SER A C 1
ATOM 1060 O O . SER A 1 137 ? 9.510 2.525 4.724 1.00 98.50 137 SER A O 1
ATOM 1062 N N . ILE A 1 138 ? 9.573 1.942 2.555 1.00 98.69 138 ILE A N 1
ATOM 1063 C CA . ILE A 1 138 ? 8.689 0.788 2.729 1.00 98.69 138 ILE A CA 1
ATOM 1064 C C . ILE A 1 138 ? 9.488 -0.296 3.479 1.00 98.69 138 ILE A C 1
ATOM 1066 O O . ILE A 1 138 ? 10.586 -0.643 3.034 1.00 98.69 138 ILE A O 1
ATOM 1070 N N . PRO A 1 139 ? 9.005 -0.814 4.623 1.00 98.19 139 PRO A N 1
ATOM 1071 C CA . PRO A 1 139 ? 9.765 -1.763 5.428 1.00 98.19 139 PRO A CA 1
ATOM 1072 C C . PRO A 1 139 ? 9.943 -3.089 4.684 1.00 98.19 139 PRO A C 1
ATOM 1074 O O . PRO A 1 139 ? 9.008 -3.578 4.055 1.00 98.19 139 PRO A O 1
ATOM 1077 N N . ARG A 1 140 ? 11.125 -3.710 4.796 1.00 98.44 140 ARG A N 1
ATOM 1078 C CA . ARG A 1 140 ? 11.386 -5.056 4.235 1.00 98.44 140 ARG A CA 1
ATOM 1079 C C . ARG A 1 140 ? 10.413 -6.102 4.765 1.00 98.44 140 ARG A C 1
ATOM 1081 O O . ARG A 1 140 ? 10.024 -7.015 4.044 1.00 98.44 140 ARG A O 1
ATOM 1088 N N . ASP A 1 141 ? 9.964 -5.903 6.000 1.00 98.31 141 ASP A N 1
ATOM 1089 C CA . ASP A 1 141 ? 8.975 -6.747 6.652 1.00 98.31 141 ASP A CA 1
ATOM 1090 C C . ASP A 1 141 ? 7.641 -6.830 5.906 1.00 98.31 141 ASP A C 1
ATOM 1092 O O . ASP A 1 141 ? 6.883 -7.764 6.134 1.00 98.31 141 ASP A O 1
ATOM 1096 N N . ILE A 1 142 ? 7.372 -5.931 4.948 1.00 98.38 142 ILE A N 1
ATOM 1097 C CA . ILE A 1 142 ? 6.190 -6.024 4.086 1.00 98.38 142 ILE A CA 1
ATOM 1098 C C . ILE A 1 142 ? 6.057 -7.401 3.421 1.00 98.38 142 ILE A C 1
ATOM 1100 O O . ILE A 1 142 ? 4.940 -7.866 3.226 1.00 98.38 142 ILE A O 1
ATOM 1104 N N . GLY A 1 143 ? 7.173 -8.080 3.123 1.00 97.75 143 GLY A N 1
ATOM 1105 C CA . GLY A 1 143 ? 7.175 -9.427 2.544 1.00 97.75 143 GLY A CA 1
ATOM 1106 C C . GLY A 1 143 ? 6.613 -10.523 3.458 1.00 97.75 143 GLY A C 1
ATOM 1107 O O . GLY A 1 143 ? 6.309 -11.609 2.968 1.00 97.75 143 GLY A O 1
ATOM 1108 N N . ASN A 1 144 ? 6.445 -10.245 4.756 1.00 98.25 144 ASN A N 1
ATOM 1109 C CA . ASN A 1 144 ? 5.869 -11.168 5.734 1.00 98.25 144 ASN A CA 1
ATOM 1110 C C . ASN A 1 144 ? 4.344 -11.043 5.860 1.00 98.25 144 ASN A C 1
ATOM 1112 O O . ASN A 1 144 ? 3.714 -11.926 6.441 1.00 98.25 144 ASN A O 1
ATOM 1116 N N . CYS A 1 145 ? 3.719 -10.019 5.264 1.00 97.81 145 CYS A N 1
ATOM 1117 C CA . CYS A 1 145 ? 2.260 -9.931 5.142 1.00 97.81 145 CYS A CA 1
ATOM 1118 C C . CYS A 1 145 ? 1.772 -10.904 4.056 1.00 97.81 145 CYS A C 1
ATOM 1120 O O . CYS A 1 145 ? 1.267 -10.501 3.013 1.00 97.81 145 CYS A O 1
ATOM 1122 N N . THR A 1 146 ? 1.963 -12.206 4.260 1.00 96.81 146 THR A N 1
ATOM 1123 C CA . THR A 1 146 ? 1.775 -13.221 3.209 1.00 96.81 146 THR A CA 1
ATOM 1124 C C . THR A 1 146 ? 0.344 -13.308 2.679 1.00 96.81 146 THR A C 1
ATOM 1126 O O . THR A 1 146 ? 0.166 -13.770 1.558 1.00 96.81 146 THR A O 1
ATOM 1129 N N . MET A 1 147 ? -0.647 -12.809 3.428 1.00 98.19 147 MET A N 1
ATOM 1130 C CA . MET A 1 147 ? -2.058 -12.724 3.031 1.00 98.19 147 MET A CA 1
ATOM 1131 C C . MET A 1 147 ? -2.404 -11.464 2.217 1.00 98.19 147 MET A C 1
ATOM 1133 O O . MET A 1 147 ? -3.541 -11.330 1.764 1.00 98.19 147 MET A O 1
ATOM 1137 N N . LEU A 1 148 ? -1.451 -10.546 2.006 1.00 98.69 148 LEU A N 1
ATOM 1138 C CA . LEU A 1 148 ? -1.707 -9.250 1.382 1.00 98.69 148 LEU A CA 1
ATOM 1139 C C . LEU A 1 148 ? -2.139 -9.410 -0.078 1.00 98.69 148 LEU A C 1
ATOM 1141 O O . LEU A 1 148 ? -1.415 -9.946 -0.917 1.00 98.69 148 LEU A O 1
ATOM 1145 N N . GLN A 1 149 ? -3.321 -8.885 -0.386 1.00 98.81 149 GLN A N 1
ATOM 1146 C CA . GLN A 1 149 ? -3.933 -8.910 -1.711 1.00 98.81 149 GLN A CA 1
ATOM 1147 C C . GLN A 1 149 ? -3.845 -7.553 -2.404 1.00 98.81 149 GLN A C 1
ATOM 1149 O O . GLN A 1 149 ? -3.748 -7.490 -3.633 1.00 98.81 149 GLN A O 1
ATOM 1154 N N . GLN A 1 150 ? -3.887 -6.452 -1.647 1.00 98.88 150 GLN A N 1
ATOM 1155 C CA . GLN A 1 150 ? -3.808 -5.110 -2.218 1.00 98.88 150 GLN A CA 1
ATOM 1156 C C . GLN A 1 150 ? -2.951 -4.165 -1.374 1.00 98.88 150 GLN A C 1
ATOM 1158 O O . GLN A 1 150 ? -3.244 -3.915 -0.207 1.00 98.88 150 GLN A O 1
ATOM 1163 N N . LEU A 1 151 ? -1.951 -3.561 -2.017 1.00 98.88 151 LEU A N 1
ATOM 1164 C CA . LEU A 1 151 ? -1.086 -2.533 -1.450 1.00 98.88 151 LEU A CA 1
ATOM 1165 C C . LEU A 1 151 ? -1.188 -1.252 -2.282 1.00 98.88 151 LEU A C 1
ATOM 1167 O O . LEU A 1 151 ? -0.827 -1.229 -3.4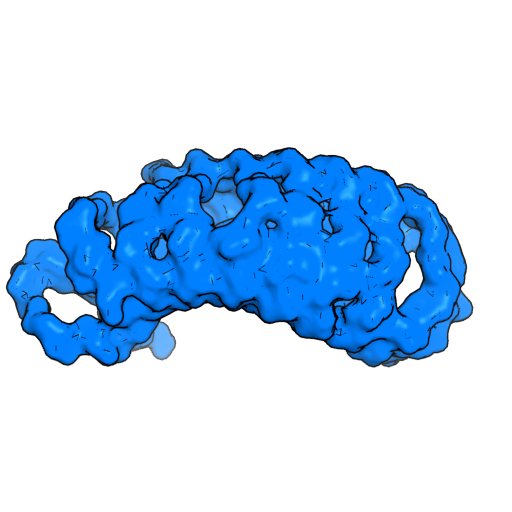64 1.00 98.88 151 LEU A O 1
ATOM 1171 N N . ARG A 1 152 ? -1.689 -0.170 -1.677 1.00 98.88 152 ARG A N 1
ATOM 1172 C CA . ARG A 1 152 ? -1.826 1.138 -2.336 1.00 98.88 152 ARG A CA 1
ATOM 1173 C C . ARG A 1 152 ? -1.221 2.240 -1.478 1.00 98.88 152 ARG A C 1
ATOM 1175 O O . ARG A 1 152 ? -1.827 2.669 -0.503 1.00 98.88 152 ARG A O 1
ATOM 1182 N N . LEU A 1 153 ? -0.061 2.729 -1.899 1.00 98.81 153 LEU A N 1
ATOM 1183 C CA . LEU A 1 153 ? 0.719 3.776 -1.229 1.00 98.81 153 LEU A CA 1
ATOM 1184 C C . LEU A 1 153 ? 0.867 5.036 -2.102 1.00 98.81 153 LEU A C 1
ATOM 1186 O O . LEU A 1 153 ? 1.776 5.837 -1.903 1.00 98.81 153 LEU A O 1
ATOM 1190 N N . ALA A 1 154 ? 0.005 5.186 -3.109 1.00 98.75 154 ALA A N 1
ATOM 1191 C CA . ALA A 1 154 ? 0.058 6.278 -4.079 1.00 98.75 154 ALA A CA 1
ATOM 1192 C C . ALA A 1 154 ? 0.046 7.664 -3.413 1.00 98.75 154 ALA A C 1
ATOM 1194 O O . ALA A 1 154 ? -0.643 7.831 -2.412 1.00 98.75 154 ALA A O 1
ATOM 1195 N N . ARG A 1 155 ? 0.712 8.661 -4.006 1.00 98.75 155 ARG A N 1
ATOM 1196 C CA . ARG A 1 155 ? 0.650 10.068 -3.563 1.00 98.75 155 ARG A CA 1
ATOM 1197 C C . ARG A 1 155 ? 1.001 10.233 -2.082 1.00 98.75 155 ARG A C 1
ATOM 1199 O O . ARG A 1 155 ? 0.167 10.608 -1.263 1.00 98.75 155 ARG A O 1
ATOM 1206 N N . ASN A 1 156 ? 2.248 9.902 -1.774 1.00 98.88 156 ASN A N 1
ATOM 1207 C CA . ASN A 1 156 ? 2.896 10.085 -0.477 1.00 98.88 156 ASN A CA 1
ATOM 1208 C C . ASN A 1 156 ? 4.348 10.549 -0.707 1.00 98.88 156 ASN A C 1
ATOM 1210 O O . ASN A 1 156 ? 4.743 10.877 -1.826 1.00 98.88 156 ASN A O 1
ATOM 1214 N N . ASN A 1 157 ? 5.154 10.559 0.352 1.00 98.69 157 ASN A N 1
ATOM 1215 C CA . ASN A 1 157 ? 6.565 10.928 0.340 1.00 98.69 157 ASN A CA 1
ATOM 1216 C C . ASN A 1 157 ? 7.460 9.725 0.707 1.00 98.69 157 ASN A C 1
ATOM 1218 O O . ASN A 1 157 ? 8.492 9.898 1.362 1.00 98.69 157 ASN A O 1
ATOM 1222 N N . PHE A 1 158 ? 7.077 8.500 0.320 1.00 98.81 158 PHE A N 1
ATOM 1223 C CA . PHE A 1 158 ? 7.920 7.321 0.546 1.00 98.81 158 PHE A CA 1
ATOM 1224 C C . PHE A 1 158 ? 9.231 7.432 -0.246 1.00 98.81 158 PHE A C 1
ATOM 1226 O O . PHE A 1 158 ? 9.231 7.826 -1.414 1.00 98.81 158 PHE A O 1
ATOM 1233 N N . THR A 1 159 ? 10.342 7.065 0.392 1.00 98.69 159 THR A N 1
ATOM 1234 C CA . THR A 1 159 ? 11.706 7.111 -0.160 1.00 98.69 159 THR A CA 1
ATOM 1235 C C . THR A 1 159 ? 12.364 5.728 -0.149 1.00 98.69 159 THR A C 1
ATOM 1237 O O . THR A 1 159 ? 11.783 4.741 0.301 1.00 98.69 159 THR A O 1
ATOM 1240 N N . GLY A 1 160 ? 13.600 5.637 -0.644 1.00 98.50 160 GLY A N 1
ATOM 1241 C CA . GLY A 1 160 ? 14.356 4.385 -0.668 1.00 98.50 160 GLY A CA 1
ATOM 1242 C C . GLY A 1 160 ? 13.898 3.427 -1.769 1.00 98.50 160 GLY A C 1
ATOM 1243 O O . GLY A 1 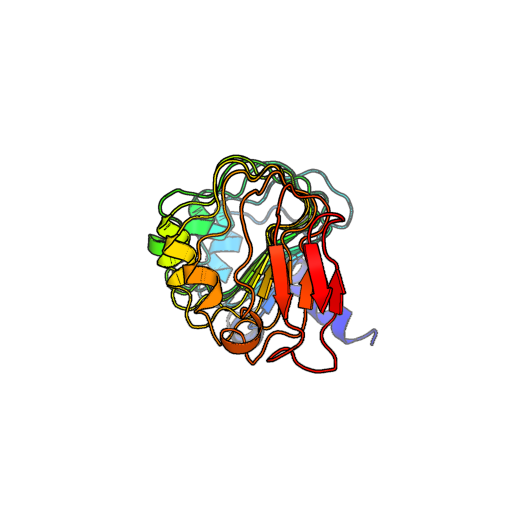160 ? 13.129 3.796 -2.657 1.00 98.50 160 GLY A O 1
ATOM 1244 N N . ALA A 1 161 ? 14.428 2.206 -1.738 1.00 98.56 161 ALA A N 1
ATOM 1245 C CA . ALA A 1 161 ? 14.134 1.187 -2.739 1.00 98.56 161 ALA A CA 1
ATOM 1246 C C . ALA A 1 161 ? 12.842 0.423 -2.436 1.00 98.56 161 ALA A C 1
ATOM 1248 O O . ALA A 1 161 ? 12.462 0.253 -1.277 1.00 98.56 161 ALA A O 1
ATOM 1249 N N . ILE A 1 162 ? 12.208 -0.101 -3.486 1.00 98.69 162 ILE A N 1
ATOM 1250 C CA . ILE A 1 162 ? 11.166 -1.121 -3.339 1.00 98.69 162 ILE A CA 1
ATOM 1251 C C . ILE A 1 162 ? 11.833 -2.385 -2.752 1.00 98.69 162 ILE A C 1
ATOM 1253 O O . ILE A 1 162 ? 12.781 -2.887 -3.361 1.00 98.69 162 ILE A O 1
ATOM 1257 N N . PRO A 1 163 ? 11.392 -2.909 -1.591 1.00 98.19 163 PRO A N 1
ATOM 1258 C CA . PRO A 1 163 ? 12.003 -4.089 -0.979 1.00 98.19 163 PRO A CA 1
ATOM 1259 C C . PRO A 1 163 ? 11.901 -5.326 -1.873 1.00 98.19 163 PRO A C 1
ATOM 1261 O O . PRO A 1 163 ? 10.833 -5.612 -2.420 1.00 98.19 163 PRO A O 1
ATOM 1264 N N . LEU A 1 164 ? 12.984 -6.101 -1.983 1.00 98.12 164 LEU A N 1
ATOM 1265 C CA . LEU A 1 164 ? 12.978 -7.355 -2.749 1.00 98.12 164 LEU A CA 1
ATOM 1266 C C . LEU A 1 164 ? 12.021 -8.389 -2.144 1.00 98.12 164 LEU A C 1
ATOM 1268 O O . LEU A 1 164 ? 11.455 -9.214 -2.861 1.00 98.12 164 LEU A O 1
ATOM 1272 N N . GLU A 1 165 ? 11.798 -8.295 -0.833 1.00 98.19 165 GLU A N 1
ATOM 1273 C CA . GLU A 1 165 ? 10.912 -9.146 -0.048 1.00 98.19 165 GLU A CA 1
ATOM 1274 C C . GLU A 1 165 ? 9.446 -9.020 -0.483 1.00 98.19 165 GLU A C 1
ATOM 1276 O O . GLU A 1 165 ? 8.673 -9.948 -0.260 1.00 98.19 165 GLU A O 1
ATOM 1281 N N . MET A 1 166 ? 9.057 -7.942 -1.185 1.00 98.06 166 MET A N 1
ATOM 1282 C CA . MET A 1 166 ? 7.730 -7.853 -1.812 1.00 98.06 166 MET A CA 1
ATOM 1283 C C . MET A 1 166 ? 7.452 -9.016 -2.773 1.00 98.06 166 MET A C 1
ATOM 1285 O O . MET A 1 166 ? 6.294 -9.379 -2.955 1.00 98.06 166 MET A O 1
ATOM 1289 N N . GLY A 1 167 ? 8.493 -9.641 -3.338 1.00 97.00 167 GLY A N 1
ATOM 1290 C CA . GLY A 1 167 ? 8.375 -10.857 -4.147 1.00 97.00 167 GLY A CA 1
ATOM 1291 C C . GLY A 1 167 ? 7.749 -12.056 -3.418 1.00 97.00 167 GLY A C 1
ATOM 1292 O O . GLY A 1 167 ? 7.309 -13.001 -4.068 1.00 97.00 167 GLY A O 1
ATOM 1293 N N . ASN A 1 168 ? 7.673 -12.028 -2.083 1.00 97.69 168 ASN A N 1
ATOM 1294 C CA . ASN A 1 168 ? 7.069 -13.092 -1.275 1.00 97.69 168 ASN A CA 1
ATOM 1295 C C . ASN A 1 168 ? 5.533 -13.010 -1.205 1.00 97.69 168 ASN A C 1
ATOM 1297 O O . ASN A 1 168 ? 4.891 -13.949 -0.734 1.00 97.69 168 ASN A O 1
ATOM 1301 N N . LEU A 1 169 ? 4.928 -11.917 -1.680 1.00 98.00 169 LEU A N 1
ATOM 1302 C CA . LEU A 1 169 ? 3.495 -11.645 -1.565 1.00 98.00 169 LEU A CA 1
ATOM 1303 C C . LEU A 1 169 ? 2.678 -12.398 -2.625 1.00 98.00 169 LEU A C 1
ATOM 1305 O O . LEU A 1 169 ? 2.151 -11.818 -3.571 1.00 98.00 169 LEU A O 1
ATOM 1309 N N . ARG A 1 170 ? 2.569 -13.721 -2.472 1.00 96.00 170 ARG A N 1
ATOM 1310 C CA . ARG A 1 170 ? 2.002 -14.631 -3.488 1.00 96.00 170 ARG A CA 1
ATOM 1311 C C . ARG A 1 170 ? 0.525 -14.388 -3.824 1.00 96.00 170 ARG A C 1
ATOM 1313 O O . ARG A 1 170 ? 0.089 -14.781 -4.905 1.00 96.00 170 ARG A O 1
ATOM 1320 N N . TYR A 1 171 ? -0.239 -13.742 -2.942 1.00 98.00 171 TYR A N 1
ATOM 1321 C CA . TYR A 1 171 ? -1.650 -13.402 -3.176 1.00 98.00 171 TYR A CA 1
ATOM 1322 C C . TYR A 1 171 ? -1.870 -11.960 -3.659 1.00 98.00 171 TYR A C 1
ATOM 1324 O O . TYR A 1 171 ? -3.020 -11.555 -3.846 1.00 98.00 171 TYR A O 1
ATOM 1332 N N . LEU A 1 172 ? -0.799 -11.189 -3.877 1.00 98.69 172 LEU A N 1
ATOM 1333 C CA . LEU A 1 172 ? -0.895 -9.779 -4.232 1.00 98.69 172 LEU A CA 1
ATOM 1334 C C . LEU A 1 172 ? -1.452 -9.599 -5.646 1.00 98.69 172 LEU A C 1
ATOM 1336 O O . LEU A 1 172 ? -0.842 -9.989 -6.635 1.00 98.69 172 LEU A O 1
ATOM 1340 N N . LYS A 1 173 ? -2.601 -8.930 -5.739 1.00 98.56 173 LYS A N 1
ATOM 1341 C CA . LYS A 1 173 ? -3.285 -8.611 -7.000 1.00 98.56 173 LYS A CA 1
ATOM 1342 C C . LYS A 1 173 ? -3.050 -7.174 -7.437 1.00 98.56 173 LYS A C 1
ATOM 1344 O O . LYS A 1 173 ? -2.991 -6.889 -8.631 1.00 98.56 173 LYS A O 1
ATOM 1349 N N . VAL A 1 174 ? -2.942 -6.253 -6.480 1.00 98.75 174 VAL A N 1
ATOM 1350 C CA . VAL A 1 174 ? -2.841 -4.815 -6.753 1.00 98.75 174 VAL A CA 1
ATOM 1351 C C . VAL A 1 174 ? -1.656 -4.226 -6.008 1.00 98.75 174 VAL A C 1
ATOM 1353 O O . VAL A 1 174 ? -1.645 -4.208 -4.780 1.00 98.75 174 VAL A O 1
ATOM 1356 N N . LEU A 1 175 ? -0.706 -3.673 -6.759 1.00 98.69 175 LEU A N 1
ATOM 1357 C CA . LEU A 1 175 ? 0.465 -2.988 -6.236 1.00 98.69 175 LEU A CA 1
ATOM 1358 C C . LEU A 1 175 ? 0.579 -1.594 -6.866 1.00 98.69 175 LEU A C 1
ATOM 1360 O O . LEU A 1 175 ? 0.962 -1.431 -8.028 1.00 98.69 175 LEU A O 1
ATOM 1364 N N . ARG A 1 176 ? 0.218 -0.563 -6.095 1.00 98.69 176 ARG A N 1
ATOM 1365 C CA . ARG A 1 176 ? 0.219 0.835 -6.551 1.00 98.69 176 ARG A CA 1
ATOM 1366 C C . ARG A 1 176 ? 1.094 1.695 -5.650 1.00 98.69 176 ARG A C 1
ATOM 1368 O O . ARG A 1 176 ? 0.705 1.991 -4.524 1.00 98.69 176 ARG A O 1
ATOM 1375 N N . LEU A 1 177 ? 2.218 2.159 -6.185 1.00 98.62 177 LEU A N 1
ATOM 1376 C CA . LEU A 1 177 ? 3.156 3.071 -5.529 1.00 98.62 177 LEU A CA 1
ATOM 1377 C C . LEU A 1 177 ? 3.375 4.408 -6.283 1.00 98.62 177 LEU A C 1
ATOM 1379 O O . LEU A 1 177 ? 4.433 5.013 -6.099 1.00 98.62 177 LEU A O 1
ATOM 1383 N N . PRO A 1 178 ? 2.471 4.891 -7.166 1.00 98.38 178 PRO A N 1
ATOM 1384 C CA . PRO A 1 178 ? 2.791 6.048 -7.990 1.00 98.38 178 PRO A CA 1
ATOM 1385 C C . PRO A 1 178 ? 2.880 7.336 -7.177 1.00 98.38 178 PRO A C 1
ATOM 1387 O O . PRO A 1 178 ? 2.204 7.464 -6.157 1.00 98.38 178 PRO A O 1
ATOM 1390 N N . VAL A 1 179 ? 3.613 8.319 -7.695 1.00 98.44 179 VAL A N 1
ATOM 1391 C CA . VAL A 1 179 ? 3.761 9.646 -7.081 1.00 98.44 179 VAL A CA 1
ATOM 1392 C C . VAL A 1 179 ? 4.326 9.515 -5.663 1.00 98.44 179 VAL A C 1
ATOM 1394 O O . VAL A 1 179 ? 3.651 9.782 -4.670 1.00 98.44 179 VAL A O 1
ATOM 1397 N N . ASN A 1 180 ? 5.558 9.025 -5.597 1.00 98.81 180 ASN A N 1
ATOM 1398 C CA . ASN A 1 180 ? 6.400 8.987 -4.404 1.00 98.81 180 ASN A CA 1
ATOM 1399 C C . ASN A 1 180 ? 7.826 9.414 -4.808 1.00 98.81 180 ASN A C 1
ATOM 1401 O O . ASN A 1 180 ? 8.056 9.877 -5.927 1.00 98.81 180 ASN A O 1
ATOM 1405 N N . SER A 1 181 ? 8.792 9.258 -3.906 1.00 98.50 181 SER A N 1
ATOM 1406 C CA . SER A 1 181 ? 10.215 9.514 -4.153 1.00 98.50 181 SER A CA 1
ATOM 1407 C C . SER A 1 181 ? 11.036 8.220 -4.071 1.00 98.50 181 SER A C 1
ATOM 1409 O O . SER A 1 181 ? 12.152 8.213 -3.547 1.00 98.50 181 SER A O 1
ATOM 1411 N N . LEU A 1 182 ? 10.474 7.104 -4.553 1.00 98.81 182 LEU A N 1
ATOM 1412 C CA . LEU A 1 182 ? 11.146 5.802 -4.560 1.00 98.81 182 LEU A CA 1
ATOM 1413 C C . LEU A 1 182 ? 12.294 5.794 -5.573 1.00 98.81 182 LEU A C 1
ATOM 1415 O O . LEU A 1 182 ? 12.148 6.319 -6.676 1.00 98.81 182 LEU A O 1
ATOM 1419 N N . ILE A 1 183 ? 13.409 5.167 -5.205 1.00 98.56 183 ILE A N 1
ATOM 1420 C CA . ILE A 1 183 ? 14.638 5.061 -6.006 1.00 98.56 183 ILE A CA 1
ATOM 1421 C C . ILE A 1 183 ? 14.995 3.590 -6.264 1.00 98.56 183 ILE A C 1
ATOM 1423 O O . ILE A 1 183 ? 14.383 2.684 -5.703 1.00 98.56 183 ILE A O 1
ATOM 1427 N N . GLY A 1 184 ? 16.033 3.338 -7.060 1.00 97.88 184 GLY A N 1
ATOM 1428 C CA . GLY A 1 184 ? 16.545 1.983 -7.284 1.00 97.88 184 GLY A CA 1
ATOM 1429 C C . GLY A 1 184 ? 15.846 1.254 -8.428 1.00 97.88 184 GLY A C 1
ATOM 1430 O O . GLY A 1 184 ? 15.003 1.812 -9.130 1.00 97.88 184 GLY A O 1
ATOM 1431 N N . SER A 1 185 ? 16.207 -0.010 -8.626 1.00 97.12 185 SER A N 1
ATOM 1432 C CA . SER A 1 185 ? 15.549 -0.871 -9.607 1.00 97.12 185 SER A CA 1
ATOM 1433 C C . SER A 1 185 ? 14.286 -1.519 -9.053 1.00 97.12 185 SER A C 1
ATOM 1435 O O . SER A 1 185 ? 14.129 -1.690 -7.845 1.00 97.12 185 SER A O 1
ATOM 1437 N N . ILE A 1 186 ? 13.374 -1.902 -9.950 1.00 97.12 186 ILE A N 1
ATOM 1438 C CA . ILE A 1 186 ? 12.237 -2.754 -9.589 1.00 97.12 186 ILE A CA 1
ATOM 1439 C C . ILE A 1 186 ? 12.786 -4.163 -9.308 1.00 97.12 186 ILE A C 1
ATOM 1441 O O . ILE A 1 186 ? 13.391 -4.750 -10.211 1.00 97.12 186 ILE A O 1
ATOM 1445 N N . PRO A 1 187 ? 12.581 -4.734 -8.106 1.00 96.31 187 PRO A N 1
ATOM 1446 C CA . PRO A 1 187 ? 13.039 -6.083 -7.805 1.00 96.31 187 PRO A CA 1
ATOM 1447 C C . PRO A 1 187 ? 12.446 -7.111 -8.782 1.00 96.31 187 PRO A C 1
ATOM 1449 O O . PRO A 1 187 ? 11.218 -7.195 -8.889 1.00 96.31 187 PRO A O 1
ATOM 1452 N N . PRO A 1 188 ? 13.272 -7.938 -9.454 1.00 92.31 188 PRO A N 1
ATOM 1453 C CA . PRO A 1 188 ? 12.786 -8.908 -10.437 1.00 92.31 188 PRO A CA 1
ATOM 1454 C C . PRO A 1 188 ? 11.742 -9.878 -9.876 1.00 92.31 188 PRO A C 1
ATOM 1456 O O . PRO A 1 188 ? 10.820 -10.274 -10.581 1.00 92.31 188 PRO A O 1
ATOM 1459 N N . ASN A 1 189 ? 11.839 -10.215 -8.587 1.00 93.56 189 ASN A N 1
ATOM 1460 C CA . ASN A 1 189 ? 10.937 -11.150 -7.918 1.00 93.56 189 ASN A CA 1
ATOM 1461 C C . ASN A 1 189 ? 9.476 -10.670 -7.890 1.00 93.56 189 ASN A C 1
ATOM 1463 O O . ASN A 1 189 ? 8.581 -11.505 -7.794 1.00 93.56 189 ASN A O 1
ATOM 1467 N N . ILE A 1 190 ? 9.210 -9.363 -8.020 1.00 95.25 190 ILE A N 1
ATOM 1468 C CA . ILE A 1 190 ? 7.838 -8.836 -8.149 1.00 95.25 190 ILE A CA 1
ATOM 1469 C C . ILE A 1 190 ? 7.171 -9.385 -9.412 1.00 95.25 190 ILE A C 1
ATOM 1471 O O . ILE A 1 190 ? 5.979 -9.682 -9.412 1.00 95.25 190 ILE A O 1
ATOM 1475 N N . PHE A 1 191 ? 7.942 -9.572 -10.482 1.00 90.94 191 PHE A N 1
ATOM 1476 C CA . PHE A 1 191 ? 7.431 -10.081 -11.748 1.00 90.94 191 PHE A CA 1
ATOM 1477 C C . PHE A 1 191 ? 7.098 -11.579 -11.713 1.00 90.94 191 PHE A C 1
ATOM 1479 O O . PHE A 1 191 ? 6.446 -12.064 -12.628 1.00 90.94 191 PHE A O 1
ATOM 1486 N N . ASN A 1 192 ? 7.478 -12.294 -10.648 1.00 89.88 192 ASN A N 1
ATOM 1487 C CA . ASN A 1 192 ? 7.112 -13.697 -10.437 1.00 89.88 192 ASN A CA 1
ATOM 1488 C C . ASN A 1 192 ? 5.785 -13.864 -9.678 1.00 89.88 192 ASN A C 1
ATOM 1490 O O . ASN A 1 192 ? 5.328 -14.991 -9.475 1.00 89.88 192 ASN A O 1
ATOM 1494 N N . ILE A 1 193 ? 5.160 -12.770 -9.236 1.00 95.56 193 ILE A N 1
ATOM 1495 C CA . ILE A 1 193 ? 3.872 -12.812 -8.543 1.00 95.56 193 ILE A CA 1
ATOM 1496 C C . ILE A 1 193 ? 2.768 -12.940 -9.596 1.00 95.56 193 ILE A C 1
ATOM 1498 O O . ILE A 1 193 ? 2.179 -11.958 -10.044 1.00 95.56 193 ILE A O 1
ATOM 1502 N N . SER A 1 194 ? 2.485 -14.175 -10.008 1.00 93.94 194 SER A N 1
ATOM 1503 C CA . SER A 1 194 ? 1.544 -14.480 -11.095 1.00 93.94 194 SER A CA 1
ATOM 1504 C C . SER A 1 194 ? 0.101 -14.028 -10.829 1.00 93.94 194 SER A C 1
ATOM 1506 O O . SER A 1 194 ? -0.698 -13.951 -11.763 1.00 93.94 194 SER A O 1
ATOM 1508 N N . THR A 1 195 ? -0.245 -13.709 -9.579 1.00 96.56 195 THR A N 1
ATOM 1509 C CA . THR A 1 195 ? -1.550 -13.174 -9.166 1.00 96.56 195 THR A CA 1
ATOM 1510 C C . THR A 1 195 ? -1.713 -11.676 -9.430 1.00 96.56 195 THR A C 1
ATOM 1512 O O . THR A 1 195 ? -2.843 -11.190 -9.370 1.00 96.56 195 THR A O 1
ATOM 1515 N N . LEU A 1 196 ? -0.639 -10.947 -9.762 1.00 97.38 196 LEU A N 1
ATOM 1516 C CA . LEU A 1 196 ? -0.707 -9.509 -10.018 1.00 97.38 196 LEU A CA 1
ATOM 1517 C C . LEU A 1 196 ? -1.574 -9.191 -11.238 1.00 97.38 196 LEU A C 1
ATOM 1519 O O . LEU A 1 196 ? -1.338 -9.647 -12.355 1.00 97.38 196 LEU A O 1
ATOM 1523 N N . GLU A 1 197 ? -2.546 -8.316 -11.009 1.00 96.38 197 GLU A N 1
ATOM 1524 C CA . GLU A 1 197 ? -3.444 -7.776 -12.024 1.00 96.38 197 GLU A CA 1
ATOM 1525 C C . GLU A 1 197 ? -3.108 -6.319 -12.359 1.00 96.38 197 GLU A C 1
ATOM 1527 O O . GLU A 1 197 ? -3.402 -5.838 -13.455 1.00 96.38 197 GLU A O 1
ATOM 1532 N N . ASP A 1 198 ? -2.497 -5.597 -11.421 1.00 96.88 198 ASP A N 1
ATOM 1533 C CA . ASP A 1 198 ? -2.287 -4.159 -11.519 1.00 96.88 198 ASP A CA 1
ATOM 1534 C C . ASP A 1 198 ? -0.983 -3.729 -10.847 1.00 96.88 198 ASP A C 1
ATOM 1536 O O . ASP A 1 198 ? -0.870 -3.740 -9.619 1.00 96.88 198 ASP A O 1
ATOM 1540 N N . ILE A 1 199 ? -0.035 -3.288 -11.672 1.00 97.06 199 ILE A N 1
ATOM 1541 C CA . ILE A 1 199 ? 1.228 -2.690 -11.247 1.00 97.06 199 ILE A CA 1
ATOM 1542 C C . ILE A 1 199 ? 1.245 -1.232 -11.699 1.00 97.06 199 ILE A C 1
ATOM 1544 O O . ILE A 1 199 ? 1.138 -0.910 -12.884 1.00 97.06 199 ILE A O 1
ATOM 1548 N N . THR A 1 200 ? 1.384 -0.320 -10.744 1.00 97.00 200 THR A N 1
ATOM 1549 C CA . THR A 1 200 ? 1.466 1.116 -11.015 1.00 97.00 200 THR A CA 1
ATOM 1550 C C . THR A 1 200 ? 2.597 1.719 -10.188 1.00 97.00 200 THR A C 1
ATOM 1552 O O . THR A 1 200 ? 2.449 1.891 -8.982 1.00 97.00 200 THR A O 1
ATOM 1555 N N . PHE A 1 201 ? 3.706 2.071 -10.835 1.00 97.25 201 PHE A N 1
ATOM 1556 C CA . PHE A 1 201 ? 4.884 2.700 -10.216 1.00 97.25 201 PHE A CA 1
ATOM 1557 C C . PHE A 1 201 ? 5.194 4.087 -10.786 1.00 97.25 201 PHE A C 1
ATOM 1559 O O . PHE A 1 201 ? 6.255 4.649 -10.524 1.00 97.25 201 PHE A O 1
ATOM 1566 N N . ALA A 1 202 ? 4.281 4.630 -11.589 1.00 96.19 202 ALA A N 1
ATOM 1567 C CA . ALA A 1 202 ? 4.483 5.878 -12.305 1.00 96.19 202 ALA A CA 1
ATOM 1568 C C . ALA A 1 202 ? 4.866 7.056 -11.389 1.00 96.19 202 ALA A C 1
ATOM 1570 O O . ALA A 1 202 ? 4.350 7.163 -10.281 1.00 96.19 202 ALA A O 1
ATOM 1571 N N . VAL A 1 203 ? 5.693 7.976 -11.885 1.00 96.81 203 VAL A N 1
ATOM 1572 C CA . VAL A 1 203 ? 6.131 9.184 -11.161 1.00 96.81 203 VAL A CA 1
ATOM 1573 C C . VAL A 1 203 ? 6.903 8.822 -9.882 1.00 96.81 203 VAL A C 1
ATOM 1575 O O . VAL A 1 203 ? 6.412 8.997 -8.769 1.00 96.81 203 VAL A O 1
ATOM 1578 N N . ASN A 1 204 ? 8.097 8.264 -10.075 1.00 98.50 204 ASN A N 1
ATOM 1579 C CA . ASN A 1 204 ? 9.113 7.970 -9.059 1.00 98.50 204 ASN A CA 1
ATOM 1580 C C . ASN A 1 204 ? 10.512 8.177 -9.697 1.00 98.50 204 ASN A C 1
ATOM 1582 O O . ASN A 1 204 ? 10.624 8.673 -10.818 1.00 98.50 204 ASN A O 1
ATOM 1586 N N . HIS A 1 205 ? 11.582 7.785 -9.007 1.00 97.81 205 HIS A N 1
ATOM 1587 C CA . HIS A 1 205 ? 12.970 7.812 -9.490 1.00 97.81 205 HIS A CA 1
ATOM 1588 C C . HIS A 1 205 ? 13.520 6.390 -9.708 1.00 97.81 205 HIS A C 1
ATOM 1590 O O . HIS A 1 205 ? 14.678 6.093 -9.403 1.00 97.81 205 HIS A O 1
ATOM 1596 N N . LEU A 1 206 ? 12.668 5.469 -10.176 1.00 97.81 206 LEU A N 1
ATOM 1597 C CA . LEU A 1 206 ? 13.068 4.084 -10.429 1.00 97.81 206 LEU A CA 1
ATOM 1598 C C . LEU A 1 206 ? 13.883 3.990 -11.719 1.00 97.81 206 LEU A C 1
ATOM 1600 O O . LEU A 1 206 ? 13.548 4.654 -12.699 1.00 97.81 206 LEU A O 1
ATOM 1604 N N . PHE A 1 207 ? 14.897 3.127 -11.747 1.00 95.94 207 PHE A N 1
ATOM 1605 C CA . PHE A 1 207 ? 15.787 2.963 -12.899 1.00 95.94 207 PHE A CA 1
ATOM 1606 C C . PHE A 1 207 ? 16.095 1.499 -13.228 1.00 95.94 207 PHE A C 1
ATOM 1608 O O . PHE A 1 207 ? 15.772 0.579 -12.479 1.00 95.94 207 PHE A O 1
ATOM 1615 N N . GLY A 1 208 ? 16.749 1.280 -14.367 1.00 94.50 208 GLY A N 1
ATOM 1616 C CA . GLY A 1 208 ? 17.168 -0.041 -14.828 1.00 94.50 208 GLY A CA 1
ATOM 1617 C C . GLY A 1 208 ? 16.256 -0.621 -15.905 1.00 94.50 208 GLY A C 1
ATOM 1618 O O . GLY A 1 208 ? 15.314 0.020 -16.367 1.00 94.50 208 GLY A O 1
ATOM 1619 N N . ASN A 1 209 ? 16.576 -1.844 -16.326 1.00 90.94 209 ASN A N 1
ATOM 1620 C CA . ASN A 1 209 ? 15.951 -2.474 -17.483 1.00 90.94 209 ASN A CA 1
ATOM 1621 C C . ASN A 1 209 ? 14.765 -3.357 -17.100 1.00 90.94 209 ASN A C 1
ATOM 1623 O O . ASN A 1 209 ? 14.865 -4.193 -16.200 1.00 90.94 209 ASN A O 1
ATOM 1627 N N . LEU A 1 210 ? 13.670 -3.227 -17.847 1.00 88.75 210 LEU A N 1
ATOM 1628 C CA . LEU A 1 210 ? 12.555 -4.162 -17.767 1.00 88.75 210 LEU A CA 1
ATOM 1629 C C . LEU A 1 210 ? 12.851 -5.444 -18.564 1.00 88.75 210 LEU A C 1
ATOM 1631 O O . LEU A 1 210 ? 13.366 -5.363 -19.684 1.00 88.75 210 LEU A O 1
ATOM 1635 N N . PRO A 1 211 ? 12.490 -6.626 -18.036 1.00 88.12 211 PRO A N 1
ATOM 1636 C CA . PRO A 1 211 ? 12.612 -7.876 -18.773 1.00 88.12 211 PRO A CA 1
ATOM 1637 C C . PRO A 1 211 ? 11.668 -7.866 -19.981 1.00 88.12 211 PRO A C 1
ATOM 1639 O O . PRO A 1 211 ? 10.473 -7.602 -19.850 1.00 88.12 211 PRO A O 1
ATOM 1642 N N . SER A 1 212 ? 12.191 -8.170 -21.170 1.00 85.31 212 SER A N 1
ATOM 1643 C CA . SER A 1 212 ? 11.429 -8.082 -22.425 1.00 85.31 212 SER A CA 1
ATOM 1644 C C . SER A 1 212 ? 10.229 -9.032 -22.482 1.00 85.31 212 SER A C 1
ATOM 1646 O O . SER A 1 212 ? 9.245 -8.752 -23.159 1.00 85.31 212 SER A O 1
ATOM 1648 N N . ASN A 1 213 ? 10.284 -10.137 -21.743 1.00 86.31 213 ASN A N 1
ATOM 1649 C CA . ASN A 1 213 ? 9.265 -11.179 -21.665 1.00 86.31 213 ASN A CA 1
ATOM 1650 C C . ASN A 1 213 ? 8.352 -11.057 -20.431 1.00 86.31 213 ASN A C 1
ATOM 1652 O O . ASN A 1 213 ? 7.724 -12.042 -20.043 1.00 86.31 213 ASN A O 1
ATOM 1656 N N . LEU A 1 214 ? 8.252 -9.866 -19.830 1.00 86.69 214 LEU A N 1
ATOM 1657 C CA . LEU A 1 214 ? 7.462 -9.614 -18.620 1.00 86.69 214 LEU A CA 1
ATOM 1658 C C . LEU A 1 214 ? 6.014 -10.131 -18.701 1.00 86.69 214 LEU A C 1
ATOM 1660 O O . LEU A 1 214 ? 5.499 -10.679 -17.727 1.00 86.69 214 LEU A O 1
ATOM 1664 N N . GLY A 1 215 ? 5.369 -9.991 -19.864 1.00 83.62 215 GLY A N 1
ATOM 1665 C CA . GLY A 1 215 ? 4.000 -10.463 -20.078 1.00 83.62 215 GLY A CA 1
ATOM 1666 C C . GLY A 1 215 ? 3.833 -11.971 -19.867 1.00 83.62 215 GLY A C 1
ATOM 1667 O O . GLY A 1 215 ? 2.769 -12.409 -19.447 1.00 83.62 215 GLY A O 1
ATOM 1668 N N . LEU A 1 216 ? 4.880 -12.776 -20.088 1.00 87.12 216 LEU A N 1
ATOM 1669 C CA . LEU A 1 216 ? 4.833 -14.225 -19.856 1.00 87.12 216 LEU A CA 1
ATOM 1670 C C . LEU A 1 216 ? 4.852 -14.591 -18.367 1.00 87.12 216 LEU A C 1
ATOM 1672 O O . LEU A 1 216 ? 4.349 -15.647 -17.994 1.00 87.12 216 LEU A O 1
ATOM 1676 N N . TRP A 1 217 ? 5.445 -13.747 -17.522 1.00 90.25 217 TRP A N 1
ATOM 1677 C CA . TRP A 1 217 ? 5.567 -14.000 -16.082 1.00 90.25 217 TRP A CA 1
ATOM 1678 C C . TRP A 1 217 ? 4.367 -13.483 -15.287 1.00 90.25 217 TRP A C 1
ATOM 1680 O O . TRP A 1 217 ? 4.069 -13.988 -14.206 1.00 90.25 217 TRP A O 1
ATOM 1690 N N . LEU A 1 218 ? 3.630 -12.529 -15.861 1.00 91.19 218 LEU A N 1
ATOM 1691 C CA . LEU A 1 218 ? 2.460 -11.903 -15.255 1.00 91.19 218 LEU A CA 1
ATOM 1692 C C . LEU A 1 218 ? 1.192 -12.147 -16.095 1.00 91.19 218 LEU A C 1
ATOM 1694 O O . LEU A 1 218 ? 0.630 -11.203 -16.658 1.00 91.19 218 LEU A O 1
ATOM 1698 N N . PRO A 1 219 ? 0.699 -13.399 -16.166 1.00 89.25 219 PRO A N 1
ATOM 1699 C CA . PRO A 1 219 ? -0.390 -13.781 -17.070 1.00 89.25 219 PRO A CA 1
ATOM 1700 C C . PRO A 1 219 ? -1.728 -13.090 -16.759 1.00 89.25 219 PRO A C 1
ATOM 1702 O O . PRO A 1 219 ? -2.601 -13.018 -17.621 1.00 89.25 219 PRO A O 1
ATOM 1705 N N . ASN A 1 220 ? -1.899 -12.576 -15.537 1.00 91.94 220 ASN A N 1
ATOM 1706 C CA . ASN A 1 220 ? -3.119 -11.902 -15.088 1.00 91.94 220 ASN A CA 1
ATOM 1707 C C . ASN A 1 220 ? -3.044 -10.370 -15.183 1.00 91.94 220 ASN A C 1
ATOM 1709 O O . ASN A 1 220 ? -4.011 -9.690 -14.827 1.00 91.94 220 ASN A O 1
ATOM 1713 N N . LEU A 1 221 ? -1.925 -9.809 -15.656 1.00 92.38 221 LEU A N 1
ATOM 1714 C CA . LEU A 1 221 ? -1.691 -8.371 -15.618 1.00 92.38 221 LEU A CA 1
ATOM 1715 C C . LEU A 1 221 ? -2.600 -7.632 -16.598 1.00 92.38 221 LEU A C 1
ATOM 1717 O O . LEU A 1 221 ? -2.455 -7.743 -17.813 1.00 92.38 221 LEU A O 1
ATOM 1721 N N . LYS A 1 222 ? -3.493 -6.809 -16.051 1.00 91.81 222 LYS A N 1
ATOM 1722 C CA . LYS A 1 222 ? -4.438 -5.943 -16.772 1.00 91.81 222 LYS A CA 1
ATOM 1723 C C . LYS A 1 222 ? -3.946 -4.503 -16.858 1.00 91.81 222 LYS A C 1
ATOM 1725 O O . LYS A 1 222 ? -4.449 -3.716 -17.662 1.00 91.81 222 LYS A O 1
ATOM 1730 N N . ARG A 1 223 ? -3.011 -4.101 -15.997 1.00 92.31 223 ARG A N 1
ATOM 1731 C CA . ARG A 1 223 ? -2.526 -2.724 -15.968 1.00 92.31 223 ARG A CA 1
ATOM 1732 C C . ARG A 1 223 ? -1.067 -2.638 -15.554 1.00 92.31 223 ARG A C 1
ATOM 1734 O O . ARG A 1 223 ? -0.690 -3.166 -14.512 1.00 92.31 223 ARG A O 1
ATOM 1741 N N . LEU A 1 224 ? -0.286 -1.922 -16.361 1.00 92.50 224 LEU A N 1
ATOM 1742 C CA . LEU A 1 224 ? 1.132 -1.670 -16.127 1.00 92.50 224 LEU A CA 1
ATOM 1743 C C . LEU A 1 224 ? 1.450 -0.205 -16.430 1.00 92.50 224 LEU A C 1
ATOM 1745 O O . LEU A 1 224 ? 1.550 0.195 -17.590 1.00 92.50 224 LEU A O 1
ATOM 1749 N N . LEU A 1 225 ? 1.568 0.611 -15.383 1.00 92.88 225 LEU A N 1
ATOM 1750 C CA . LEU A 1 225 ? 1.849 2.044 -15.507 1.00 92.88 225 LEU A CA 1
ATOM 1751 C C . LEU A 1 225 ? 3.201 2.360 -14.862 1.00 92.88 225 LEU A C 1
ATOM 1753 O O . LEU A 1 225 ? 3.326 2.356 -13.636 1.00 92.88 225 LEU A O 1
ATOM 1757 N N . LEU A 1 226 ? 4.201 2.647 -15.691 1.00 93.31 226 LEU A N 1
ATOM 1758 C CA . LEU A 1 226 ? 5.593 2.861 -15.277 1.00 93.31 226 LEU A CA 1
ATOM 1759 C C . LEU A 1 226 ? 6.137 4.242 -15.677 1.00 93.31 226 LEU A C 1
ATOM 1761 O O . LEU A 1 226 ? 7.274 4.569 -15.348 1.00 93.31 226 LEU A O 1
ATOM 1765 N N . GLY A 1 227 ? 5.346 5.056 -16.386 1.00 92.06 227 GLY A N 1
ATOM 1766 C CA . GLY A 1 227 ? 5.762 6.375 -16.875 1.00 92.06 227 GLY A CA 1
ATOM 1767 C C . GLY A 1 227 ? 6.233 7.340 -15.780 1.00 92.06 227 GLY A C 1
ATOM 1768 O O . GLY A 1 227 ? 5.821 7.239 -14.632 1.00 92.06 227 GLY A O 1
ATOM 1769 N N . GLY A 1 228 ? 7.093 8.299 -16.129 1.00 93.00 228 GLY A N 1
ATOM 1770 C CA . GLY A 1 228 ? 7.666 9.229 -15.146 1.00 93.00 228 GLY A CA 1
ATOM 1771 C C . GLY A 1 228 ? 8.679 8.567 -14.207 1.00 93.00 228 GLY A C 1
ATOM 1772 O O . GLY A 1 228 ? 8.682 8.868 -13.025 1.00 93.00 228 GLY A O 1
ATOM 1773 N N . ASN A 1 229 ? 9.477 7.640 -14.735 1.00 95.69 229 ASN A N 1
ATOM 1774 C CA . ASN A 1 229 ? 10.639 7.022 -14.095 1.00 95.69 229 ASN A CA 1
ATOM 1775 C C . ASN A 1 229 ? 11.826 7.063 -15.075 1.00 95.69 229 ASN A C 1
ATOM 1777 O O . ASN A 1 229 ? 11.666 7.453 -16.236 1.00 95.69 229 ASN A O 1
ATOM 1781 N N . GLU A 1 230 ? 12.984 6.587 -14.633 1.00 94.88 230 GLU A N 1
ATOM 1782 C CA . GLU A 1 230 ? 14.227 6.433 -15.400 1.00 94.88 230 GLU A CA 1
ATOM 1783 C C . GLU A 1 230 ? 14.426 4.976 -15.862 1.00 94.88 230 GLU A C 1
ATOM 1785 O O . GLU A 1 230 ? 15.539 4.459 -15.916 1.00 94.88 230 GLU A O 1
ATOM 1790 N N . LEU A 1 231 ? 13.319 4.290 -16.155 1.00 92.44 231 LEU A N 1
ATOM 1791 C CA . LEU A 1 231 ? 13.306 2.900 -16.605 1.00 92.44 231 LEU A CA 1
ATOM 1792 C C . LEU A 1 231 ? 13.562 2.807 -18.109 1.00 92.44 231 LEU A C 1
ATOM 1794 O O . LEU A 1 231 ? 12.983 3.566 -18.891 1.00 92.44 231 LEU A O 1
ATOM 1798 N N . ASP A 1 232 ? 14.348 1.808 -18.491 1.00 89.12 232 ASP A N 1
ATOM 1799 C CA . ASP A 1 232 ? 14.703 1.485 -19.869 1.00 89.12 232 ASP A CA 1
ATOM 1800 C C . ASP A 1 232 ? 14.209 0.074 -20.240 1.00 89.12 232 ASP A C 1
ATOM 1802 O O . ASP A 1 232 ? 13.842 -0.742 -19.387 1.00 89.12 232 ASP A O 1
ATOM 1806 N N . GLY A 1 233 ? 14.181 -0.229 -21.537 1.00 83.25 233 GLY A N 1
ATOM 1807 C CA . GLY A 1 233 ? 13.936 -1.582 -22.039 1.00 83.25 233 GLY A CA 1
ATOM 1808 C C . GLY A 1 233 ? 12.971 -1.647 -23.218 1.00 83.25 233 GLY A C 1
ATOM 1809 O O . GLY A 1 233 ? 12.284 -0.685 -23.561 1.00 83.25 233 GLY A O 1
ATOM 1810 N N . LYS A 1 234 ? 12.919 -2.822 -23.848 1.00 82.62 234 LYS A N 1
ATOM 1811 C CA . LYS A 1 234 ? 11.976 -3.135 -24.924 1.00 82.62 234 LYS A CA 1
ATOM 1812 C C . LYS A 1 234 ? 11.098 -4.297 -24.484 1.00 82.62 234 LYS A C 1
ATOM 1814 O O . LYS A 1 234 ? 11.582 -5.420 -24.357 1.00 82.62 234 LYS A O 1
ATOM 1819 N N . LEU A 1 235 ? 9.828 -4.013 -24.229 1.00 81.44 235 LEU A N 1
ATOM 1820 C CA . LEU A 1 235 ? 8.841 -5.020 -23.863 1.00 81.44 235 LEU A CA 1
ATOM 1821 C C . LEU A 1 235 ? 8.281 -5.674 -25.122 1.00 81.44 235 LEU A C 1
ATOM 1823 O O . LEU A 1 235 ? 7.977 -4.986 -26.096 1.00 81.44 235 LEU A O 1
ATOM 1827 N N . SER A 1 236 ? 8.135 -6.994 -25.079 1.00 80.50 236 SER A N 1
ATOM 1828 C CA . SER A 1 236 ? 7.352 -7.720 -26.066 1.00 80.50 236 SER A CA 1
ATOM 1829 C C . SER A 1 236 ? 5.869 -7.599 -25.741 1.00 80.50 236 SER A C 1
ATOM 1831 O O . SER A 1 236 ? 5.480 -7.755 -24.585 1.00 80.50 236 SER A O 1
ATOM 1833 N N . ASP A 1 237 ? 5.035 -7.438 -26.765 1.00 72.94 237 ASP A N 1
ATOM 1834 C CA . ASP A 1 237 ? 3.573 -7.524 -26.615 1.00 72.94 237 ASP A CA 1
ATOM 1835 C C . ASP A 1 237 ? 3.071 -8.934 -26.248 1.00 72.94 237 ASP A C 1
ATOM 1837 O O . ASP A 1 237 ? 1.912 -9.130 -25.874 1.00 72.94 237 ASP A O 1
ATOM 1841 N N . LYS A 1 238 ? 3.936 -9.953 -26.339 1.00 78.88 238 LYS A N 1
ATOM 1842 C CA . LYS A 1 238 ? 3.582 -11.343 -26.032 1.00 78.88 238 LYS A CA 1
ATOM 1843 C C . LYS A 1 238 ? 3.345 -11.552 -24.534 1.00 78.88 238 LYS A C 1
ATOM 1845 O O . LYS A 1 238 ? 4.157 -11.177 -23.694 1.00 78.88 238 LYS A O 1
ATOM 1850 N N . GLY A 1 239 ? 2.259 -12.255 -24.214 1.00 72.88 239 GLY A N 1
ATOM 1851 C CA . GLY A 1 239 ? 1.905 -12.661 -22.850 1.00 72.88 2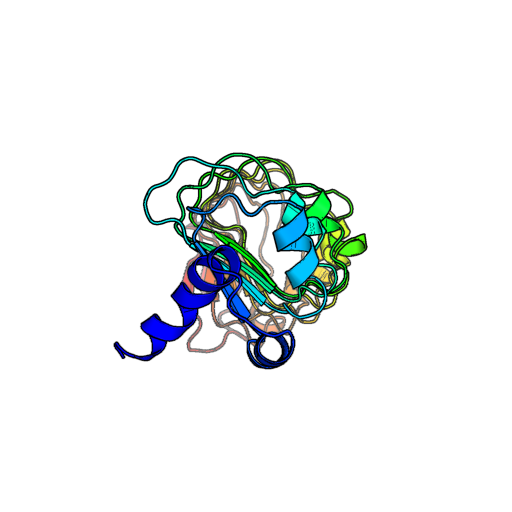39 GLY A CA 1
ATOM 1852 C C . GLY A 1 239 ? 1.017 -11.667 -22.101 1.00 72.88 239 GLY A C 1
ATOM 1853 O O . GLY A 1 239 ? 0.313 -12.075 -21.184 1.00 72.88 239 GLY A O 1
ATOM 1854 N N . PHE A 1 240 ? 0.959 -10.400 -22.523 1.00 75.25 240 PHE A N 1
ATOM 1855 C CA . PHE A 1 240 ? -0.001 -9.457 -21.954 1.00 75.25 240 PHE A CA 1
ATOM 1856 C C . PHE A 1 240 ? -1.428 -9.762 -22.420 1.00 75.25 240 PHE A C 1
ATOM 1858 O O . PHE A 1 240 ? -1.678 -10.145 -23.567 1.00 75.25 240 PHE A O 1
ATOM 1865 N N . VAL A 1 241 ? -2.393 -9.562 -21.522 1.00 69.00 241 VAL A N 1
ATOM 1866 C CA . VAL A 1 241 ? -3.814 -9.649 -21.869 1.00 69.00 241 VAL A CA 1
ATOM 1867 C C . VAL A 1 241 ? -4.140 -8.542 -22.881 1.00 69.00 241 VAL A C 1
ATOM 1869 O O . VAL A 1 241 ? -3.727 -7.399 -22.719 1.00 69.00 241 VAL A O 1
ATOM 1872 N N . LYS A 1 242 ? -4.920 -8.841 -23.930 1.00 61.28 242 LYS A N 1
ATOM 1873 C CA . LYS A 1 242 ? -5.246 -7.869 -25.002 1.00 61.28 242 LYS A CA 1
ATOM 1874 C C . LYS A 1 242 ? -5.899 -6.570 -24.505 1.00 61.28 242 LYS A C 1
ATOM 1876 O O . LYS A 1 242 ? -5.863 -5.562 -25.199 1.00 61.28 242 LYS A O 1
ATOM 1881 N N . SER A 1 243 ? -6.518 -6.591 -23.325 1.00 58.16 243 SER A N 1
ATOM 1882 C CA . SER A 1 243 ? -7.148 -5.429 -22.688 1.00 58.16 243 SER A CA 1
ATOM 1883 C C . SER A 1 243 ? -6.204 -4.626 -21.788 1.00 58.16 243 SER A C 1
ATOM 1885 O O . SER A 1 243 ? -6.666 -3.725 -21.080 1.00 58.16 243 SER A O 1
ATOM 1887 N N . SER A 1 244 ? -4.919 -4.979 -21.728 1.00 65.50 244 SER A N 1
ATOM 1888 C CA . SER A 1 244 ? -4.008 -4.396 -20.755 1.00 65.50 244 SER A CA 1
ATOM 1889 C C . SER A 1 244 ? -3.712 -2.936 -21.059 1.00 65.50 244 SER A C 1
ATOM 1891 O O . SER A 1 244 ? -3.278 -2.575 -22.149 1.00 65.50 244 SER A O 1
ATOM 1893 N N . LYS A 1 245 ? -3.940 -2.069 -20.067 1.00 71.94 245 LYS A N 1
ATOM 1894 C CA . LYS A 1 245 ? -3.585 -0.649 -20.166 1.00 71.94 245 LYS A CA 1
ATOM 1895 C C . LYS A 1 245 ? -2.121 -0.482 -19.790 1.00 71.94 245 LYS A C 1
ATOM 1897 O O . LYS A 1 245 ? -1.767 -0.589 -18.613 1.00 71.94 245 LYS A O 1
ATOM 1902 N N . MET A 1 246 ? -1.294 -0.212 -20.792 1.00 75.75 246 MET A N 1
ATOM 1903 C CA . MET A 1 246 ? 0.135 0.035 -20.633 1.00 75.75 246 MET A CA 1
ATOM 1904 C C . MET A 1 246 ? 0.411 1.524 -20.833 1.00 75.75 246 MET A C 1
ATOM 1906 O O . MET A 1 246 ? 0.122 2.077 -21.890 1.00 75.75 246 MET A O 1
ATOM 1910 N N . LEU A 1 247 ? 0.953 2.179 -19.805 1.00 73.75 247 LEU A N 1
ATOM 1911 C CA . LEU A 1 247 ? 1.471 3.542 -19.917 1.00 73.75 247 LEU A CA 1
ATOM 1912 C C . LEU A 1 247 ? 2.930 3.530 -19.491 1.00 73.75 247 LEU A C 1
ATOM 1914 O O . LEU A 1 247 ? 3.256 3.432 -18.304 1.00 73.75 247 LEU A O 1
ATOM 1918 N N . MET A 1 248 ? 3.796 3.622 -20.486 1.00 78.25 248 MET A N 1
ATOM 1919 C CA . MET A 1 248 ? 5.228 3.481 -20.311 1.00 78.25 248 MET A CA 1
ATOM 1920 C C . MET A 1 248 ? 5.936 4.832 -20.376 1.00 78.25 248 MET A C 1
ATOM 1922 O O . MET A 1 248 ? 5.405 5.814 -20.895 1.00 78.25 248 MET A O 1
ATOM 1926 N N . GLY A 1 249 ? 7.135 4.897 -19.797 1.00 71.94 249 GLY A N 1
ATOM 1927 C CA . GLY A 1 249 ? 8.012 6.053 -19.959 1.00 71.94 249 GLY A CA 1
ATOM 1928 C C . GLY A 1 249 ? 8.506 6.166 -21.401 1.00 71.94 249 GLY A C 1
ATOM 1929 O O . GLY A 1 249 ? 8.553 5.174 -22.121 1.00 71.94 249 GLY A O 1
ATOM 1930 N N . LYS A 1 250 ? 8.933 7.366 -21.813 1.00 74.19 250 LYS A N 1
ATOM 1931 C CA . LYS A 1 250 ? 9.433 7.633 -23.178 1.00 74.19 250 LYS A CA 1
ATOM 1932 C C . LYS A 1 250 ? 10.597 6.723 -23.611 1.00 74.19 250 LYS A C 1
ATOM 1934 O O . LYS A 1 250 ? 10.850 6.609 -24.802 1.00 74.19 250 LYS A O 1
ATOM 1939 N N . ARG A 1 251 ? 11.311 6.124 -22.653 1.00 73.88 251 ARG A N 1
ATOM 1940 C CA . ARG A 1 251 ? 12.474 5.249 -22.868 1.00 73.88 251 ARG A CA 1
ATOM 1941 C C . ARG A 1 251 ? 12.134 3.756 -22.960 1.00 73.88 251 ARG A C 1
ATOM 1943 O O . ARG A 1 251 ? 13.010 2.952 -23.256 1.00 73.88 251 ARG A O 1
ATOM 1950 N N . ILE A 1 252 ? 10.877 3.382 -22.726 1.00 72.50 252 ILE A N 1
ATOM 1951 C CA . ILE A 1 252 ? 10.419 1.996 -22.828 1.00 72.50 252 ILE A CA 1
ATOM 1952 C C . ILE A 1 252 ? 9.697 1.828 -24.163 1.00 72.50 252 ILE A C 1
ATOM 1954 O O . ILE A 1 252 ? 8.634 2.412 -24.385 1.00 72.50 252 ILE A O 1
ATOM 1958 N N . GLY A 1 253 ? 10.276 1.015 -25.043 1.00 62.72 253 GLY A N 1
ATOM 1959 C CA . GLY A 1 253 ? 9.640 0.605 -26.292 1.00 62.72 253 GLY A CA 1
ATOM 1960 C C . GLY A 1 253 ? 8.717 -0.594 -26.081 1.00 62.72 253 GLY A C 1
ATOM 1961 O O . GLY A 1 253 ? 8.991 -1.453 -25.242 1.00 62.72 253 GLY A O 1
ATOM 1962 N N . VAL A 1 254 ? 7.651 -0.671 -26.870 1.00 64.56 254 VAL A N 1
ATOM 1963 C CA . VAL A 1 254 ? 6.734 -1.815 -26.926 1.00 64.56 254 VAL A CA 1
ATOM 1964 C C . VAL A 1 254 ? 6.704 -2.314 -28.372 1.00 64.56 254 VAL A C 1
ATOM 1966 O O . VAL A 1 254 ? 6.561 -1.492 -29.281 1.00 64.56 254 VAL A O 1
ATOM 1969 N N . GLY A 1 255 ? 6.904 -3.616 -28.596 1.00 57.44 255 GLY A N 1
ATOM 1970 C CA . GLY A 1 255 ? 6.701 -4.232 -29.912 1.00 57.44 255 GLY A CA 1
ATOM 1971 C C . GLY A 1 255 ? 7.152 -5.674 -30.018 1.00 57.44 255 GLY A C 1
ATOM 1972 O O . GLY A 1 255 ? 6.870 -6.480 -29.099 1.00 57.44 255 GLY A O 1
#

Secondary structure (DSSP, 8-state):
--STHHHHSHHHHHHTTT---GGGGGGTSEEEEETTS---HHHHHHHTTT-SEEEEE-SS------GGGGG-TT--EEEEESS---S---GGGGG-TT--EEEEESS--EE---TTHHHHSTT--EEE--SSEEEEEPPGGGGG-TT--EEE--SSEEEEEPPGGGGG-TT--EEE--SSEEEEPPPGGGGG-TT--EEE--SSEEEEEPPTTHHHH-TT--EEE--SSEEEEEE-STTS-TT-EEE--TTEEE-

Foldseek 3Di:
DVPVVVVQAVPVVVLVVVPDDPVVLQPPQAHEDEPPDPDDLVNLLSNQPRHQHYEYAYPDDDEADDLSPLSNLNHQEYEYACRQHEEEDRPSVLQSQNYAYDYDEQYAHEEEQDLQSCVNNVNHAYDHDENYAYEEEDHLNVLSNQNHAEDAHYQYAHEEEDHLSVLNNLNHAYDAHDNYAYEEEDNPSNLQNQNHQEDAHEQYAHEDEDDQASLQNNLNHQEDHHANYHYAYEHEPPNHDPNHHYHHYPRYHYD

Radius of gyration: 20.56 Å; chains: 1; bounding box: 50×34×58 Å

Organism: Hevea brasiliensis (NCBI:txid3981)

pLDDT: mean 82.71, std 19.64, range [29.48, 98.88]

Sequence (255 aa):
MEERCRLHVLAIAILKSGRLKRTMYSQLGSVEIALYSKLSVAEFNLLQDEVSSLTLVSNKSVGEIPAEIGNLRNLVRFAVEHSGLTGSIPPAIFNISSLKDLIIANNSIFGSLPMDLCHRLPNLEILFLYDNKFVGSIPRDIGNCTMLQQLRLARNNFTGAIPLEMGNLRYLKVLRLPVNSLIGSIPPNIFNISTLEDITFAVNHLFGNLPSNLGLWLPNLKRLLLGGNELDGKLSDKGFVKSSKMLMGKRIGVG

InterPro domains:
  IPR001611 Leucine-rich repeat [PF13855] (98-158)
  IPR032675 Leucine-rich repeat domain superfamily [G3DSA:3.80.10.10] (25-246)
  IPR053211 DNA damage-repair/toleration-associated protein [PTHR48060] (51-237)